Protein AF-A0A9E4KB55-F1 (afdb_monomer_lite)

pLDDT: mean 91.67, std 7.17, range [55.09, 98.12]

Sequence (230 aa):
MGRELKRVPMDFDWPMNTPWNGYLNPHYRECQDCDGTGSTLADHRLSDLISFIMLSGDDARKGTCHPYLQVAPLYHTQGKVCGIEMAELTVALAGREPSMLGHDAIDKWTAKRKILQAAGLPEDWGSCSTCGGEGIHPDAKEQYEAWERFEPPTGEGYQIWETVSEGSPISPVFATPEELATHMADTRWGADKGTDYETWLRFINGPGWAPSMVGDAKGLRSGVEAMSET

Foldseek 3Di:
DWKFKAAAALPPDDDFPDFDVLLDQPLFDFDPLPRLQQFAPVLVVLLVVLVVLQVLLVQQVVQAFDVCQCPPPDPPCNRGRDHNVSVVVLCVLQVHHADPVGDDPSSSLSNSQVVCVVVVHDPLVGGDPQVSSRRGGPVSVVSSVPRHGDDHDHHQWIFMWDPPSRIGTNDRTHNDQQVVLVVLCVDQDDQCGNPHSLLSSLCRVPDSIFHQWDADPVGIHGRSNVRSVD

Structure (mmCIF, N/CA/C/O backbone):
data_AF-A0A9E4KB55-F1
#
_entry.id   AF-A0A9E4KB55-F1
#
loop_
_atom_site.group_PDB
_atom_site.id
_atom_site.type_symbol
_atom_site.label_atom_id
_atom_site.label_alt_id
_atom_site.label_comp_id
_atom_site.label_asym_id
_atom_site.label_entity_id
_atom_site.label_seq_id
_atom_site.pdbx_PDB_ins_code
_atom_site.Cartn_x
_atom_site.Cartn_y
_atom_site.Cartn_z
_atom_site.occupancy
_atom_site.B_iso_or_equiv
_atom_site.auth_seq_id
_atom_site.auth_comp_id
_atom_site.auth_asym_id
_atom_site.auth_atom_id
_atom_site.pdbx_PDB_model_num
ATOM 1 N N . MET A 1 1 ? -5.224 4.682 6.600 1.00 73.81 1 MET A N 1
ATOM 2 C CA . MET A 1 1 ? -4.950 4.167 7.957 1.00 73.81 1 MET A CA 1
ATOM 3 C C . MET A 1 1 ? -5.284 5.262 8.956 1.00 73.81 1 MET A C 1
ATOM 5 O O . MET A 1 1 ? -4.964 6.419 8.687 1.00 73.81 1 MET A O 1
ATOM 9 N N . GLY A 1 2 ? -5.958 4.914 10.046 1.00 85.25 2 GLY A N 1
ATOM 10 C CA . GLY A 1 2 ? -6.522 5.857 11.009 1.00 85.25 2 GLY A CA 1
ATOM 11 C C . GLY A 1 2 ? -7.157 5.137 12.197 1.00 85.25 2 GLY A C 1
ATOM 12 O O . GLY A 1 2 ? -6.969 3.930 12.342 1.00 85.25 2 GLY A O 1
ATOM 13 N N . ARG A 1 3 ? -7.848 5.888 13.053 1.00 89.75 3 ARG A N 1
ATOM 14 C CA . ARG A 1 3 ? -8.552 5.425 14.249 1.00 89.75 3 ARG A CA 1
ATOM 15 C C . ARG A 1 3 ? -10.027 5.704 14.070 1.00 89.75 3 ARG A C 1
ATOM 17 O O . ARG A 1 3 ? -10.392 6.760 13.560 1.00 89.75 3 ARG A O 1
ATOM 24 N N . GLU A 1 4 ? -10.847 4.770 14.502 1.00 93.38 4 GLU A N 1
ATOM 25 C CA . GLU A 1 4 ? -12.296 4.882 14.483 1.00 93.38 4 GLU A CA 1
ATOM 26 C C . GLU A 1 4 ? -12.843 4.395 15.822 1.00 93.38 4 GLU A C 1
ATOM 28 O O . GLU A 1 4 ? -12.459 3.339 16.322 1.00 93.38 4 GLU A O 1
ATOM 33 N N . LEU A 1 5 ? -13.727 5.180 16.420 1.00 94.81 5 LEU A N 1
ATOM 34 C CA . LEU A 1 5 ? -14.521 4.785 17.563 1.00 94.81 5 LEU A CA 1
ATOM 35 C C . LEU A 1 5 ? -15.702 3.958 17.058 1.00 94.81 5 LEU A C 1
ATOM 37 O O . LEU A 1 5 ? -16.523 4.454 16.286 1.00 94.81 5 LEU A O 1
ATOM 41 N N . LYS A 1 6 ? -15.829 2.724 17.544 1.00 95.50 6 LYS A N 1
ATOM 42 C CA . LYS A 1 6 ? -17.018 1.897 17.320 1.00 95.50 6 LYS A CA 1
ATOM 43 C C . LYS A 1 6 ? -17.748 1.644 18.631 1.00 95.50 6 LYS A C 1
ATOM 45 O O . LYS A 1 6 ? -17.149 1.594 19.707 1.00 95.50 6 LYS A O 1
ATOM 50 N N . ARG A 1 7 ? -19.068 1.494 18.512 1.00 97.00 7 ARG A N 1
ATOM 51 C CA . ARG A 1 7 ? -19.967 1.155 19.614 1.00 97.00 7 ARG A CA 1
ATOM 52 C C . ARG A 1 7 ? -20.390 -0.307 19.487 1.00 97.00 7 ARG A C 1
ATOM 54 O O . ARG A 1 7 ? -21.075 -0.648 18.526 1.00 97.00 7 ARG A O 1
ATOM 61 N N . VAL A 1 8 ? -19.964 -1.160 20.416 1.00 97.00 8 VAL A N 1
ATOM 62 C CA . VAL A 1 8 ? -20.127 -2.631 20.360 1.00 97.00 8 VAL A CA 1
ATOM 63 C C . VAL A 1 8 ? -20.782 -3.167 21.642 1.00 97.00 8 VAL A C 1
ATOM 65 O O . VAL A 1 8 ? -20.814 -2.452 22.643 1.00 97.00 8 VAL A O 1
ATOM 68 N N . PRO A 1 9 ? -21.357 -4.385 21.664 1.00 97.94 9 PRO A N 1
ATOM 69 C CA . PRO A 1 9 ? -21.881 -4.985 22.891 1.00 97.94 9 PRO A CA 1
ATOM 70 C C . PRO A 1 9 ? -20.840 -5.021 24.017 1.00 97.94 9 PRO A C 1
ATOM 72 O O . PRO A 1 9 ? -19.654 -5.209 23.767 1.00 97.94 9 PRO A O 1
ATOM 75 N N . MET A 1 10 ? -21.276 -4.859 25.269 1.00 97.00 10 MET A N 1
ATOM 76 C CA . MET A 1 10 ? -20.372 -4.886 26.433 1.00 97.00 10 MET A CA 1
ATOM 77 C C . MET A 1 10 ? -19.666 -6.236 26.614 1.00 97.00 10 MET A C 1
ATOM 79 O O . MET A 1 10 ? -18.591 -6.298 27.199 1.00 97.00 10 MET A O 1
ATOM 83 N N . ASP A 1 11 ? -20.283 -7.307 26.122 1.00 95.50 11 ASP A N 1
ATOM 84 C CA . ASP A 1 11 ? -19.777 -8.676 26.099 1.00 95.50 11 ASP A CA 1
ATOM 85 C C . ASP A 1 11 ? -19.133 -9.050 24.752 1.00 95.50 11 ASP A C 1
ATOM 87 O O . ASP A 1 11 ? -18.897 -10.228 24.489 1.00 95.50 11 ASP A O 1
ATOM 91 N N . PHE A 1 12 ? -18.850 -8.067 23.887 1.00 95.94 12 PHE A N 1
ATOM 92 C CA . PHE A 1 12 ? -18.186 -8.301 22.610 1.00 95.94 12 PHE A CA 1
ATOM 93 C C . PHE A 1 12 ? -16.747 -8.787 22.829 1.00 95.94 12 PHE A C 1
ATOM 95 O O . PHE A 1 12 ? -15.835 -8.010 23.113 1.00 95.94 12 PHE A O 1
ATOM 102 N N . ASP A 1 13 ? -16.565 -10.096 22.680 1.00 93.56 13 ASP A N 1
ATOM 103 C CA . ASP A 1 13 ? -15.304 -10.801 22.891 1.00 93.56 13 ASP A CA 1
ATOM 104 C C . ASP A 1 13 ? -14.633 -11.118 21.546 1.00 93.56 13 ASP A C 1
ATOM 106 O O . ASP A 1 13 ? -14.721 -12.229 21.018 1.00 93.56 13 ASP A O 1
ATOM 110 N N . TRP A 1 14 ? -14.009 -10.100 20.943 1.00 94.50 14 TRP A N 1
ATOM 111 C CA . TRP A 1 14 ? -13.137 -10.269 19.778 1.00 94.50 14 TRP A CA 1
ATOM 112 C C . TRP A 1 14 ? -11.671 -10.057 20.168 1.00 94.50 14 TRP A C 1
ATOM 114 O O . TRP A 1 14 ? -11.368 -9.078 20.860 1.00 94.50 14 TRP A O 1
ATOM 124 N N . PRO A 1 15 ? -10.733 -10.909 19.710 1.00 93.81 15 PRO A N 1
ATOM 125 C CA . PRO A 1 15 ? -9.323 -10.745 20.037 1.00 93.81 15 PRO A CA 1
ATOM 126 C C . PRO A 1 15 ? -8.771 -9.385 19.582 1.00 93.81 15 PRO A C 1
ATOM 128 O O . PRO A 1 15 ? -8.934 -8.976 18.432 1.00 93.81 15 PRO A O 1
ATOM 131 N N . MET A 1 16 ? -8.066 -8.692 20.479 1.00 90.38 16 MET A N 1
ATOM 132 C CA . MET A 1 16 ? -7.396 -7.433 20.137 1.00 90.38 16 MET A CA 1
ATOM 133 C C . MET A 1 16 ? -6.333 -7.640 19.052 1.00 90.38 16 MET A C 1
ATOM 135 O O . MET A 1 16 ? -5.673 -8.681 19.007 1.00 90.38 16 MET A O 1
ATOM 139 N N . ASN A 1 17 ? -6.126 -6.619 18.217 1.00 89.31 17 ASN A N 1
ATOM 140 C CA . ASN A 1 17 ? -5.175 -6.615 17.097 1.00 89.31 17 ASN A CA 1
ATOM 141 C C . ASN A 1 17 ? -5.389 -7.766 16.101 1.00 89.31 17 ASN A C 1
ATOM 143 O O . ASN A 1 17 ? -4.460 -8.182 15.411 1.00 89.31 17 ASN A O 1
ATOM 147 N N . THR A 1 18 ? -6.603 -8.314 16.059 1.00 91.88 18 THR A N 1
ATOM 148 C CA . THR A 1 18 ? -6.997 -9.338 15.096 1.00 91.88 18 THR A CA 1
ATOM 149 C C . THR A 1 18 ? -8.035 -8.739 14.156 1.00 91.88 18 THR A C 1
ATOM 151 O O . THR A 1 18 ? -9.046 -8.226 14.646 1.00 91.88 18 THR A O 1
ATOM 154 N N . PRO A 1 19 ? -7.817 -8.786 12.830 1.00 93.12 19 PRO A N 1
ATOM 155 C CA . PRO A 1 19 ? -8.793 -8.342 11.843 1.00 93.12 19 PRO A CA 1
ATOM 156 C C . PRO A 1 19 ? -10.188 -8.889 12.103 1.00 93.12 19 PRO A C 1
ATOM 158 O O . PRO A 1 19 ? -10.333 -10.061 12.441 1.00 93.12 19 PRO A O 1
ATOM 161 N N . TRP A 1 20 ? -11.216 -8.069 11.930 1.00 93.56 20 TRP A N 1
ATOM 162 C CA . TRP A 1 20 ? -12.592 -8.539 12.031 1.00 93.56 20 TRP A CA 1
ATOM 163 C C . TRP A 1 20 ? -12.974 -9.370 10.807 1.00 93.56 20 TRP A C 1
ATOM 165 O O . TRP A 1 20 ? -12.816 -8.930 9.670 1.00 93.56 20 TRP A O 1
ATOM 175 N N . ASN A 1 21 ? -13.549 -10.556 11.028 1.00 92.31 21 ASN A N 1
ATOM 176 C CA . ASN A 1 21 ? -13.949 -11.450 9.934 1.00 92.31 21 ASN A CA 1
ATOM 177 C C . ASN A 1 21 ? -14.940 -10.805 8.957 1.00 92.31 21 ASN A C 1
ATOM 179 O O . ASN A 1 21 ? -14.947 -11.165 7.787 1.00 92.31 21 ASN A O 1
ATOM 183 N N . GLY A 1 22 ? -15.757 -9.847 9.402 1.00 92.25 22 GLY A N 1
ATOM 184 C CA . GLY A 1 22 ? -16.656 -9.126 8.502 1.00 92.25 22 GLY A CA 1
ATOM 185 C C . GLY A 1 22 ? -15.963 -8.154 7.551 1.00 92.25 22 GLY A C 1
ATOM 186 O O . GLY A 1 22 ? -16.607 -7.658 6.632 1.00 92.25 22 GLY A O 1
ATOM 187 N N . TYR A 1 23 ? -14.662 -7.912 7.721 1.00 92.00 23 TYR A N 1
ATOM 188 C CA . TYR A 1 23 ? -13.829 -7.173 6.770 1.00 92.00 23 TYR A CA 1
ATOM 189 C C . TYR A 1 23 ? -12.947 -8.085 5.910 1.00 92.00 23 TYR A C 1
ATOM 191 O O . TYR A 1 23 ? -12.398 -7.625 4.911 1.00 92.00 23 TYR A O 1
ATOM 199 N N . LEU A 1 24 ? -12.844 -9.373 6.250 1.00 91.69 24 LEU A N 1
ATOM 200 C CA . LEU A 1 24 ? -12.064 -10.349 5.499 1.00 91.69 24 LEU A CA 1
ATOM 201 C C . LEU A 1 24 ? -12.959 -11.140 4.549 1.00 91.69 24 LEU A C 1
ATOM 203 O O . LEU A 1 24 ? -13.852 -11.864 4.979 1.00 91.69 24 LEU A O 1
ATOM 207 N N . ASN A 1 25 ? -12.668 -11.059 3.253 1.00 93.19 25 ASN A N 1
ATOM 208 C CA . ASN A 1 25 ? -13.385 -11.835 2.252 1.00 93.19 25 ASN A CA 1
ATOM 209 C C . ASN A 1 25 ? -12.958 -13.318 2.308 1.00 93.19 25 ASN A C 1
ATOM 211 O O . ASN A 1 25 ? -11.832 -13.637 1.913 1.00 93.19 25 ASN A O 1
ATOM 215 N N . PRO A 1 26 ? -13.829 -14.248 2.746 1.00 94.75 26 PRO A N 1
ATOM 216 C CA . PRO A 1 26 ? -13.466 -15.654 2.918 1.00 94.75 26 PRO A CA 1
ATOM 217 C C . PRO A 1 26 ? -13.318 -16.396 1.585 1.00 94.75 26 PRO A C 1
ATOM 219 O O . PRO A 1 26 ? -12.820 -17.521 1.555 1.00 94.75 26 PRO A O 1
ATOM 222 N N . HIS A 1 27 ? -13.760 -15.788 0.482 1.00 95.44 27 HIS A N 1
ATOM 223 C CA . HIS A 1 27 ? -13.678 -16.368 -0.851 1.00 95.44 27 HIS A CA 1
ATOM 224 C C . HIS A 1 27 ? -12.376 -16.007 -1.563 1.00 95.44 27 HIS A C 1
ATOM 226 O O . HIS A 1 27 ? -12.155 -16.488 -2.671 1.00 95.44 27 HIS A O 1
ATOM 232 N N . TYR A 1 28 ? -11.496 -15.199 -0.957 1.00 93.88 28 TYR A N 1
ATOM 233 C CA . TYR A 1 28 ? -10.196 -14.910 -1.551 1.00 93.88 28 TYR A CA 1
ATOM 234 C C . TYR A 1 28 ? -9.415 -16.205 -1.796 1.00 93.88 28 TYR A C 1
ATOM 236 O O . TYR A 1 28 ? -9.117 -16.974 -0.879 1.00 93.88 28 TYR A O 1
ATOM 244 N N . ARG A 1 29 ? -9.063 -16.432 -3.061 1.00 96.19 29 ARG A N 1
ATOM 245 C CA . ARG A 1 29 ? -8.169 -17.507 -3.478 1.00 96.19 29 ARG A CA 1
ATOM 246 C C . ARG A 1 29 ? -7.124 -16.922 -4.402 1.00 96.19 29 ARG A C 1
ATOM 248 O O . ARG A 1 29 ? -7.440 -16.473 -5.499 1.00 96.19 29 ARG A O 1
ATOM 255 N N . GLU A 1 30 ? -5.883 -16.967 -3.957 1.00 96.75 30 GLU A N 1
ATOM 256 C CA . GLU A 1 30 ? -4.735 -16.509 -4.725 1.00 96.75 30 GLU A CA 1
ATOM 257 C C . GLU A 1 30 ? -4.575 -17.299 -6.036 1.00 96.75 30 GLU A C 1
ATOM 259 O O . GLU A 1 30 ? -4.660 -18.534 -6.054 1.00 96.75 30 GLU A O 1
ATOM 264 N N . CYS A 1 31 ? -4.308 -16.595 -7.138 1.00 97.19 31 CYS A N 1
ATOM 265 C CA . CYS A 1 31 ? -3.910 -17.215 -8.397 1.00 97.19 31 CYS A CA 1
ATOM 266 C C . CYS A 1 31 ? -2.473 -17.747 -8.300 1.00 97.19 31 CYS A C 1
ATOM 268 O O . CYS A 1 31 ? -1.519 -16.970 -8.294 1.00 97.19 31 CYS A O 1
ATOM 270 N N . GLN A 1 32 ? -2.329 -19.074 -8.287 1.00 96.62 32 GLN A N 1
ATOM 271 C CA . GLN A 1 32 ? -1.041 -19.762 -8.126 1.00 96.62 32 GLN A CA 1
ATOM 272 C C . GLN A 1 32 ? -0.092 -19.580 -9.321 1.00 96.62 32 GLN A C 1
ATOM 274 O O . GLN A 1 32 ? 1.118 -19.615 -9.155 1.00 96.62 32 GLN A O 1
ATOM 279 N N . ASP A 1 33 ? -0.613 -19.321 -10.523 1.00 95.69 33 ASP A N 1
ATOM 280 C CA . ASP A 1 33 ? 0.227 -19.144 -11.720 1.00 95.69 33 ASP A CA 1
ATOM 281 C C . ASP A 1 33 ? 0.992 -17.811 -11.741 1.00 95.69 33 ASP A C 1
ATOM 283 O O . ASP A 1 33 ? 1.876 -17.603 -12.573 1.00 95.69 33 ASP A O 1
ATOM 287 N N . CYS A 1 34 ? 0.635 -16.882 -10.854 1.00 96.06 34 CYS A N 1
ATOM 288 C CA . CYS A 1 34 ? 1.286 -15.582 -10.734 1.00 96.06 34 CYS A CA 1
ATOM 289 C C . CYS A 1 34 ? 1.532 -15.167 -9.281 1.00 96.06 34 CYS A C 1
ATOM 291 O O . CYS A 1 34 ? 1.750 -13.978 -9.050 1.00 96.06 34 CYS A O 1
ATOM 293 N N . ASP A 1 35 ? 1.419 -16.090 -8.321 1.00 95.50 35 ASP A N 1
ATOM 294 C CA . ASP A 1 35 ? 1.559 -15.826 -6.881 1.00 95.50 35 ASP A CA 1
ATOM 295 C C . ASP A 1 35 ? 0.753 -14.594 -6.426 1.00 95.50 35 ASP A C 1
ATOM 297 O O . ASP A 1 35 ? 1.276 -13.654 -5.828 1.00 95.50 35 ASP A O 1
ATOM 301 N N . GLY A 1 36 ? -0.505 -14.510 -6.869 1.00 95.50 36 GLY A N 1
ATOM 302 C CA . GLY A 1 36 ? -1.393 -13.397 -6.518 1.00 95.50 36 GLY A CA 1
ATOM 303 C C . GLY A 1 36 ? -1.082 -12.051 -7.179 1.00 95.50 36 GLY A C 1
ATOM 304 O O . GLY A 1 36 ? -1.835 -11.098 -7.007 1.00 95.50 36 GLY A O 1
ATOM 305 N N . THR A 1 37 ? -0.008 -11.944 -7.965 1.00 95.75 37 THR A N 1
ATOM 306 C CA . THR A 1 37 ? 0.441 -10.648 -8.506 1.00 95.75 37 THR A CA 1
ATOM 307 C C . THR A 1 37 ? -0.345 -10.162 -9.720 1.00 95.75 37 THR A C 1
ATOM 309 O O . THR A 1 37 ? -0.235 -8.995 -10.083 1.00 95.75 37 THR A O 1
ATOM 312 N N . GLY A 1 38 ? -1.072 -11.053 -10.400 1.00 97.31 38 GLY A N 1
ATOM 313 C CA . GLY A 1 38 ? -1.739 -10.752 -11.669 1.00 97.31 38 GLY A CA 1
ATOM 314 C C . GLY A 1 38 ? -0.785 -10.588 -12.858 1.00 97.31 38 GLY A C 1
ATOM 315 O O . GLY A 1 38 ? -1.238 -10.426 -13.985 1.00 97.31 38 GLY A O 1
ATOM 316 N N . SER A 1 39 ? 0.526 -10.700 -12.654 1.00 97.31 39 SER A N 1
ATOM 317 C CA . SER A 1 39 ? 1.543 -10.344 -13.643 1.00 97.31 39 SER A CA 1
ATOM 318 C C . SER A 1 39 ? 2.533 -11.482 -13.885 1.00 97.31 39 SER A C 1
ATOM 320 O O . SER A 1 39 ? 2.793 -12.324 -13.029 1.00 97.31 39 SER A O 1
ATOM 322 N N . THR A 1 40 ? 3.123 -11.499 -15.073 1.00 97.69 40 THR A N 1
ATOM 323 C CA . THR A 1 40 ? 4.234 -12.386 -15.432 1.00 97.69 40 THR A CA 1
ATOM 324 C C . THR A 1 40 ? 5.556 -11.877 -14.855 1.00 97.69 40 THR A C 1
ATOM 326 O O . THR A 1 40 ? 5.725 -10.696 -14.558 1.00 97.69 40 THR A O 1
ATOM 329 N N . LEU A 1 41 ? 6.571 -12.741 -14.793 1.00 96.88 41 LEU A N 1
ATOM 330 C CA . LEU A 1 41 ? 7.918 -12.328 -14.385 1.00 96.88 41 LEU A CA 1
ATOM 331 C C . LEU A 1 41 ? 8.538 -11.263 -15.314 1.00 96.88 41 LEU A C 1
ATOM 333 O O . LEU A 1 41 ? 9.313 -10.419 -14.862 1.00 96.88 41 LEU A O 1
ATOM 337 N N . ALA A 1 42 ? 8.209 -11.289 -16.610 1.00 97.06 42 ALA A N 1
ATOM 338 C CA . ALA A 1 42 ? 8.677 -10.284 -17.566 1.00 97.06 42 ALA A CA 1
ATOM 339 C C . ALA A 1 42 ? 8.111 -8.893 -17.243 1.00 97.06 42 ALA A C 1
ATOM 341 O O . ALA A 1 42 ? 8.825 -7.893 -17.341 1.00 97.06 42 ALA A O 1
ATOM 342 N N . ASP A 1 43 ? 6.857 -8.850 -16.798 1.00 97.31 43 ASP A N 1
ATOM 343 C CA . ASP A 1 43 ? 6.186 -7.638 -16.351 1.00 97.31 43 ASP A CA 1
ATOM 344 C C . ASP A 1 43 ? 6.866 -7.011 -15.130 1.00 97.31 43 ASP A C 1
ATOM 346 O O . ASP A 1 43 ? 7.220 -5.827 -15.131 1.00 97.31 43 ASP A O 1
ATOM 350 N N . HIS A 1 44 ? 7.140 -7.846 -14.123 1.00 96.62 44 HIS A N 1
ATOM 351 C CA . HIS A 1 44 ? 7.869 -7.455 -12.915 1.00 96.62 44 HIS A CA 1
ATOM 352 C C . HIS A 1 44 ? 9.260 -6.922 -13.256 1.00 96.62 44 HIS A C 1
ATOM 354 O O . HIS A 1 44 ? 9.648 -5.845 -12.801 1.00 96.62 44 HIS A O 1
ATOM 360 N N . ARG A 1 45 ? 9.980 -7.605 -14.155 1.00 97.81 45 ARG A N 1
ATOM 361 C CA . ARG A 1 45 ? 11.298 -7.152 -14.613 1.00 97.81 45 ARG A CA 1
ATOM 362 C C . ARG A 1 45 ? 11.234 -5.787 -15.297 1.00 97.81 45 ARG A C 1
ATOM 364 O O . ARG A 1 45 ? 12.120 -4.964 -15.072 1.00 97.81 45 ARG A O 1
ATOM 371 N N . LEU A 1 46 ? 10.220 -5.528 -16.121 1.00 97.69 46 LEU A N 1
ATOM 372 C CA . LEU A 1 46 ? 10.040 -4.215 -16.742 1.00 97.69 46 LEU A CA 1
ATOM 373 C C . LEU A 1 46 ? 9.768 -3.134 -15.682 1.00 97.69 46 LEU A C 1
ATOM 375 O O . LEU A 1 46 ? 10.358 -2.056 -15.749 1.00 97.69 46 LEU A O 1
ATOM 379 N N . SER A 1 47 ? 8.939 -3.426 -14.677 1.00 96.38 47 SER A N 1
ATOM 380 C CA . SER A 1 47 ? 8.664 -2.517 -13.552 1.00 96.38 47 SER A CA 1
ATOM 381 C C . SER A 1 47 ? 9.927 -2.164 -12.751 1.00 96.38 47 SER A C 1
ATOM 383 O O . SER A 1 47 ? 10.127 -0.997 -12.388 1.00 96.38 47 SER A O 1
ATOM 385 N N . ASP A 1 48 ? 10.817 -3.133 -12.521 1.00 96.38 48 ASP A N 1
ATOM 386 C CA . ASP A 1 48 ? 12.119 -2.902 -11.879 1.00 96.38 48 ASP A CA 1
ATOM 387 C C . ASP A 1 48 ? 12.996 -1.969 -12.720 1.00 96.38 48 ASP A C 1
ATOM 389 O O . ASP A 1 48 ? 13.537 -0.987 -12.211 1.00 96.38 48 ASP A O 1
ATOM 393 N N . LEU A 1 49 ? 13.103 -2.231 -14.026 1.00 96.69 49 LEU A N 1
ATOM 394 C CA . LEU A 1 49 ? 13.896 -1.408 -14.945 1.00 96.69 49 LEU A CA 1
ATOM 395 C C . LEU A 1 49 ? 13.374 0.030 -15.018 1.00 96.69 49 LEU A C 1
ATOM 397 O O . LEU A 1 49 ? 14.160 0.976 -15.001 1.00 96.69 49 LEU A O 1
ATOM 401 N N . ILE A 1 50 ? 12.054 0.211 -15.027 1.00 97.81 50 ILE A N 1
ATOM 402 C CA . ILE A 1 50 ? 11.435 1.538 -14.954 1.00 97.81 50 ILE A CA 1
ATOM 403 C C . ILE A 1 50 ? 11.790 2.226 -13.637 1.00 97.81 50 ILE A C 1
ATOM 405 O O . ILE A 1 50 ? 12.087 3.415 -13.642 1.00 97.81 50 ILE A O 1
ATOM 409 N N . SER A 1 51 ? 11.831 1.494 -12.523 1.00 95.44 51 SER A N 1
ATOM 410 C CA . SER A 1 51 ? 12.238 2.063 -11.230 1.00 95.44 51 SER A CA 1
ATOM 411 C C . SER A 1 51 ? 13.679 2.582 -11.276 1.00 95.44 51 SER A C 1
ATOM 413 O O . SER A 1 51 ? 13.953 3.661 -10.759 1.00 95.44 51 SER A O 1
ATOM 415 N N . PHE A 1 52 ? 14.584 1.878 -11.963 1.00 93.75 52 PHE A N 1
ATOM 416 C CA . PHE A 1 52 ? 15.956 2.349 -12.192 1.00 93.75 52 PHE A CA 1
ATOM 417 C C . PHE A 1 52 ? 16.033 3.586 -13.098 1.00 93.75 52 PHE A C 1
ATOM 419 O O . PHE A 1 52 ? 16.840 4.485 -12.844 1.00 93.75 52 PHE A O 1
ATOM 426 N N . ILE A 1 53 ? 15.189 3.661 -14.132 1.00 95.19 53 ILE A N 1
ATOM 427 C CA . ILE A 1 53 ? 15.072 4.852 -14.986 1.00 95.19 53 ILE A CA 1
ATOM 428 C C . ILE A 1 53 ? 14.614 6.052 -14.145 1.00 95.19 53 ILE A C 1
ATOM 430 O O . ILE A 1 53 ? 15.262 7.096 -14.175 1.00 95.19 53 ILE A O 1
ATOM 434 N N . MET A 1 54 ? 13.558 5.884 -13.343 1.00 95.56 54 MET A N 1
ATOM 435 C CA . MET A 1 54 ? 13.020 6.934 -12.469 1.00 95.56 54 MET A CA 1
ATOM 436 C C . MET A 1 54 ? 14.031 7.385 -11.410 1.00 95.56 54 MET A C 1
ATOM 438 O O . MET A 1 54 ? 14.229 8.585 -11.226 1.00 95.56 54 MET A O 1
ATOM 442 N N . LEU A 1 55 ? 14.741 6.438 -10.787 1.00 93.06 55 LEU A N 1
ATOM 443 C CA . LEU A 1 55 ? 15.830 6.721 -9.848 1.00 93.06 55 LEU A CA 1
ATOM 444 C C . LEU A 1 55 ? 16.902 7.620 -10.475 1.00 93.06 55 LEU A C 1
ATOM 446 O O . LEU A 1 55 ? 17.378 8.546 -9.828 1.00 93.06 55 LEU A O 1
ATOM 450 N N . SER A 1 56 ? 17.253 7.378 -11.740 1.00 93.06 56 SER A N 1
ATOM 451 C CA . SER A 1 56 ? 18.265 8.176 -12.442 1.00 93.06 56 SER A CA 1
ATOM 452 C C . SER A 1 56 ? 17.805 9.623 -12.682 1.00 93.06 56 SER A C 1
ATOM 454 O O . SER A 1 56 ? 18.625 10.541 -12.646 1.00 93.06 56 SER A O 1
ATOM 456 N N . GLY A 1 57 ? 16.503 9.849 -12.896 1.00 94.19 57 GLY A N 1
ATOM 457 C CA . GLY A 1 57 ? 15.931 11.198 -12.975 1.00 94.19 57 GLY A CA 1
ATOM 458 C C . GLY A 1 57 ? 15.913 11.910 -11.621 1.00 94.19 57 GLY A C 1
ATOM 459 O O . GLY A 1 57 ? 16.286 13.081 -11.535 1.00 94.19 57 GLY A O 1
ATOM 460 N N . ASP A 1 58 ? 15.566 11.200 -10.546 1.00 92.88 58 ASP A N 1
ATOM 461 C CA . ASP A 1 58 ? 15.629 11.738 -9.180 1.00 92.88 58 ASP A CA 1
ATOM 462 C C . ASP A 1 58 ? 17.062 12.112 -8.775 1.00 92.88 58 ASP A C 1
ATOM 464 O O . ASP A 1 58 ? 17.285 13.165 -8.174 1.00 92.88 58 ASP A O 1
ATOM 468 N N . ASP A 1 59 ? 18.036 11.275 -9.130 1.00 93.31 59 ASP A N 1
ATOM 469 C CA . ASP A 1 59 ? 19.465 11.525 -8.936 1.00 93.31 59 ASP A CA 1
ATOM 470 C C . ASP A 1 59 ? 19.926 12.800 -9.650 1.00 93.31 59 ASP A C 1
ATOM 472 O O . ASP A 1 59 ? 20.559 13.664 -9.034 1.00 93.31 59 ASP A O 1
ATOM 476 N N . ALA A 1 60 ? 19.543 12.965 -10.920 1.00 93.94 60 ALA A N 1
ATOM 477 C CA . ALA A 1 60 ? 19.845 14.167 -11.692 1.00 93.94 60 ALA A CA 1
ATOM 478 C C . ALA A 1 60 ? 19.289 15.436 -11.024 1.00 93.94 60 ALA A C 1
ATOM 480 O O . ALA A 1 60 ? 19.999 16.435 -10.907 1.00 93.94 60 ALA A O 1
ATOM 481 N N . ARG A 1 61 ? 18.051 15.391 -10.511 1.00 91.81 61 ARG A N 1
ATOM 482 C CA . ARG A 1 61 ? 17.437 16.521 -9.782 1.00 91.81 61 ARG A CA 1
ATOM 483 C C . ARG A 1 61 ? 18.162 16.839 -8.479 1.00 91.81 61 ARG A C 1
ATOM 485 O O . ARG A 1 61 ? 18.305 18.006 -8.123 1.00 91.81 61 ARG A O 1
ATOM 492 N N . LYS A 1 62 ? 18.582 15.806 -7.746 1.00 92.25 62 LYS A N 1
ATOM 493 C CA . LYS A 1 62 ? 19.249 15.937 -6.441 1.00 92.25 62 LYS A CA 1
ATOM 494 C C . LYS A 1 62 ? 20.728 16.296 -6.567 1.00 92.25 62 LYS A C 1
ATOM 496 O O . LYS A 1 62 ? 21.349 16.646 -5.566 1.00 92.25 62 LYS A O 1
ATOM 501 N N . GLY A 1 63 ? 21.299 16.208 -7.768 1.00 93.69 63 GLY A N 1
ATOM 502 C CA . GLY A 1 63 ? 22.736 16.353 -7.967 1.00 93.69 63 GLY A CA 1
ATOM 503 C C . GLY A 1 63 ? 23.525 15.198 -7.341 1.00 93.69 63 GLY A C 1
ATOM 504 O O . GLY A 1 63 ? 24.678 15.382 -6.949 1.00 93.69 63 GLY A O 1
ATOM 505 N N . THR A 1 64 ? 22.903 14.025 -7.203 1.00 93.31 64 THR A N 1
ATOM 506 C CA . THR A 1 64 ? 23.491 12.823 -6.599 1.00 93.31 64 THR A CA 1
ATOM 507 C C . THR A 1 64 ? 23.573 11.691 -7.612 1.00 93.31 64 THR A C 1
ATOM 509 O O . THR A 1 64 ? 22.952 11.732 -8.665 1.00 93.31 64 THR A O 1
ATOM 512 N N . CYS A 1 65 ? 24.377 10.673 -7.319 1.00 91.94 65 CYS A N 1
ATOM 513 C CA . CYS A 1 65 ? 24.382 9.430 -8.080 1.00 91.94 65 CYS A CA 1
ATOM 514 C C . CYS A 1 65 ? 24.224 8.280 -7.097 1.00 91.94 65 CYS A C 1
ATOM 516 O O . CYS A 1 65 ? 25.014 8.156 -6.157 1.00 91.94 65 CYS A O 1
ATOM 518 N N . HIS A 1 66 ? 23.207 7.454 -7.293 1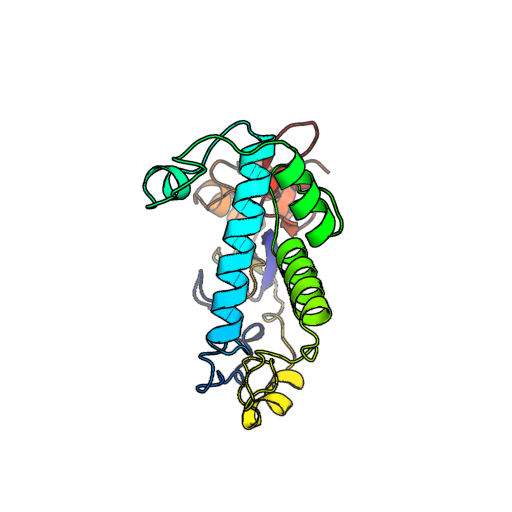.00 91.50 66 HIS A N 1
ATOM 519 C CA . HIS A 1 66 ? 22.896 6.354 -6.407 1.00 91.50 66 HIS A CA 1
ATOM 520 C C . HIS A 1 66 ? 24.052 5.338 -6.383 1.00 91.50 66 HIS A C 1
ATOM 522 O O . HIS A 1 66 ? 24.592 5.006 -7.442 1.00 91.50 66 HIS A O 1
ATOM 528 N N . PRO A 1 67 ? 24.417 4.770 -5.214 1.00 91.12 67 PRO A N 1
ATOM 529 C CA . PRO A 1 67 ? 25.553 3.851 -5.089 1.00 91.12 67 PRO A CA 1
ATOM 530 C C . PRO A 1 67 ? 25.537 2.676 -6.072 1.00 91.12 67 PRO A C 1
ATOM 532 O O . PRO A 1 67 ? 26.587 2.265 -6.555 1.00 91.12 67 PRO A O 1
ATOM 535 N N . TYR A 1 68 ? 24.350 2.176 -6.430 1.00 86.88 68 TYR A N 1
ATOM 536 C CA . TYR A 1 68 ? 24.196 1.124 -7.443 1.00 86.88 68 TYR A CA 1
ATOM 537 C C . TYR A 1 68 ? 24.862 1.488 -8.782 1.00 86.88 68 TYR A C 1
ATOM 539 O O . TYR A 1 68 ? 25.533 0.654 -9.381 1.00 86.88 68 TYR A O 1
ATOM 547 N N . LEU A 1 69 ? 24.741 2.745 -9.218 1.00 87.62 69 LEU A N 1
ATOM 548 C CA . LEU A 1 69 ? 25.341 3.247 -10.457 1.00 87.62 69 LEU A CA 1
ATOM 549 C C . LEU A 1 69 ? 26.816 3.652 -10.291 1.00 87.62 69 LEU A C 1
ATOM 551 O O . LEU A 1 69 ? 27.498 3.910 -11.280 1.00 87.62 69 LEU A O 1
ATOM 555 N N . GLN A 1 70 ? 27.332 3.685 -9.061 1.00 86.00 70 GLN A N 1
ATOM 556 C CA . GLN A 1 70 ? 28.752 3.921 -8.789 1.00 86.00 70 GLN A CA 1
ATOM 557 C C . GLN A 1 70 ? 29.571 2.631 -8.847 1.00 86.00 70 GLN A C 1
ATOM 559 O O . GLN A 1 70 ? 30.719 2.650 -9.284 1.00 86.00 70 GLN A O 1
ATOM 564 N N . VAL A 1 71 ? 28.984 1.516 -8.401 1.00 83.88 71 VAL A N 1
ATOM 565 C CA . VAL A 1 71 ? 29.669 0.215 -8.313 1.00 83.88 71 VAL A CA 1
ATOM 566 C C . VAL A 1 71 ? 29.348 -0.720 -9.477 1.00 83.88 71 VAL A C 1
ATOM 568 O O . VAL A 1 71 ? 30.053 -1.708 -9.681 1.00 83.88 71 VAL A O 1
ATOM 571 N N . ALA A 1 72 ? 28.293 -0.434 -10.244 1.00 79.50 72 ALA A N 1
ATOM 572 C CA . ALA A 1 72 ? 27.989 -1.179 -11.456 1.00 79.50 72 ALA A CA 1
ATOM 573 C C . ALA A 1 72 ? 29.113 -1.006 -12.501 1.00 79.50 72 ALA A C 1
ATOM 575 O O . ALA A 1 72 ? 29.724 0.064 -12.576 1.00 79.50 72 ALA A O 1
ATOM 576 N N . PRO A 1 73 ? 29.382 -2.022 -13.345 1.00 78.75 73 PRO A N 1
ATOM 577 C CA . PRO A 1 73 ? 30.383 -1.946 -14.409 1.00 78.75 73 PRO A CA 1
ATOM 578 C C . PRO A 1 73 ? 29.888 -1.053 -15.562 1.00 78.75 73 PRO A C 1
ATOM 580 O O . PRO A 1 73 ? 29.564 -1.523 -16.652 1.00 78.75 73 PRO A O 1
ATOM 583 N N . LEU A 1 74 ? 29.786 0.252 -15.308 1.00 83.75 74 LEU A N 1
ATOM 584 C CA . LEU A 1 74 ? 29.292 1.241 -16.260 1.00 83.75 74 LEU A CA 1
ATOM 585 C C . LEU A 1 74 ? 30.455 1.832 -17.054 1.00 83.75 74 LEU A C 1
ATOM 587 O O . LEU A 1 74 ? 31.309 2.529 -16.511 1.00 83.75 74 LEU A O 1
ATOM 591 N N . TYR A 1 75 ? 30.456 1.596 -18.364 1.00 81.19 75 TYR A N 1
ATOM 592 C CA . TYR A 1 75 ? 31.545 2.026 -19.242 1.00 81.19 75 TYR A CA 1
ATOM 593 C C . TYR A 1 75 ? 31.673 3.552 -19.364 1.00 81.19 75 TYR A C 1
ATOM 595 O O . TYR A 1 75 ? 32.790 4.068 -19.387 1.00 81.19 75 TYR A O 1
ATOM 603 N N . HIS A 1 76 ? 30.550 4.275 -19.429 1.00 85.69 76 HIS A N 1
ATOM 604 C CA . HIS A 1 76 ? 30.547 5.709 -19.745 1.00 85.69 76 HIS A CA 1
ATOM 605 C C . HIS A 1 76 ? 30.303 6.616 -18.539 1.00 85.69 76 HIS A C 1
ATOM 607 O O . HIS A 1 76 ? 30.991 7.623 -18.385 1.00 85.69 76 HIS A O 1
ATOM 613 N N . THR A 1 77 ? 29.330 6.285 -17.690 1.00 87.56 77 THR A N 1
ATOM 614 C CA . THR A 1 77 ? 28.935 7.162 -16.579 1.00 87.56 77 THR A CA 1
ATOM 615 C C . THR A 1 77 ? 29.889 7.054 -15.395 1.00 87.56 77 THR A C 1
ATOM 617 O O . THR A 1 77 ? 30.181 8.076 -14.784 1.00 87.56 77 THR A O 1
ATOM 620 N N . GLN A 1 78 ? 30.413 5.857 -15.095 1.00 86.19 78 GLN A N 1
ATOM 621 C CA . GLN A 1 78 ? 31.388 5.612 -14.017 1.00 86.19 78 GLN A CA 1
ATOM 622 C C . GLN A 1 78 ? 30.990 6.270 -12.676 1.00 86.19 78 GLN A C 1
ATOM 624 O O . GLN A 1 78 ? 31.813 6.904 -12.020 1.00 86.19 78 GLN A O 1
ATOM 629 N N . GLY A 1 79 ? 29.708 6.194 -12.299 1.00 85.94 79 GLY A N 1
ATOM 630 C CA . GLY A 1 79 ? 29.200 6.790 -11.057 1.00 85.94 79 GLY A CA 1
ATOM 631 C C . GLY A 1 79 ? 29.071 8.316 -11.044 1.00 85.94 79 GLY A C 1
ATOM 632 O O . GLY A 1 79 ? 28.862 8.897 -9.979 1.00 85.94 79 GLY A O 1
ATOM 633 N N . LYS A 1 80 ? 29.204 8.991 -12.191 1.00 90.12 80 LYS A N 1
ATOM 634 C CA . LYS A 1 80 ? 28.936 10.431 -12.296 1.00 90.12 80 LYS A CA 1
ATOM 635 C C . LYS A 1 80 ? 27.437 10.714 -12.234 1.00 90.12 80 LYS A C 1
ATOM 637 O O . LYS A 1 80 ? 26.623 9.963 -12.766 1.00 90.12 80 LYS A O 1
ATOM 642 N N . VAL A 1 81 ? 27.108 11.850 -11.624 1.00 89.62 81 VAL A N 1
ATOM 643 C CA . VAL A 1 81 ? 25.756 12.419 -11.598 1.00 89.62 81 VAL A CA 1
ATOM 644 C C . VAL A 1 81 ? 25.286 12.677 -13.030 1.00 89.62 81 VAL A C 1
ATOM 646 O O . VAL A 1 81 ? 26.036 13.229 -13.839 1.00 89.62 81 VAL A O 1
ATOM 649 N N . CYS A 1 82 ? 24.060 12.259 -13.345 1.00 89.25 82 CYS A N 1
ATOM 650 C CA . CYS A 1 82 ? 23.451 12.520 -14.647 1.00 89.25 82 CYS A CA 1
ATOM 651 C C . CYS A 1 82 ? 23.045 13.993 -14.783 1.00 89.25 82 CYS A C 1
ATOM 653 O O . CYS A 1 82 ? 22.734 14.656 -13.796 1.00 89.25 82 CYS A O 1
ATOM 655 N N . GLY A 1 83 ? 23.039 14.496 -16.018 1.00 92.31 83 GLY A N 1
ATOM 656 C CA . GLY A 1 83 ? 22.507 15.823 -16.323 1.00 92.31 83 GLY A CA 1
ATOM 657 C C . GLY A 1 83 ? 20.986 15.895 -16.150 1.00 92.31 83 GLY A C 1
ATOM 658 O O . GLY A 1 83 ? 20.307 14.864 -16.069 1.00 92.31 83 GLY A O 1
ATOM 659 N N . ILE A 1 84 ? 20.452 17.119 -16.091 1.00 94.75 84 ILE A N 1
ATOM 660 C CA . ILE A 1 84 ? 19.022 17.383 -15.863 1.00 94.75 84 ILE A CA 1
ATOM 661 C C . ILE A 1 84 ? 18.123 16.776 -16.951 1.00 94.75 84 ILE A C 1
ATOM 663 O O . ILE A 1 84 ? 16.964 16.470 -16.690 1.00 94.75 84 ILE A O 1
ATOM 667 N N . GLU A 1 85 ? 18.673 16.496 -18.131 1.00 96.38 85 GLU A N 1
ATOM 668 C CA . GLU A 1 85 ? 18.007 15.829 -19.251 1.00 96.38 85 GLU A CA 1
ATOM 669 C C . GLU A 1 85 ? 17.456 14.447 -18.854 1.00 96.38 85 GLU A C 1
ATOM 671 O O . GLU A 1 85 ? 16.433 13.998 -19.372 1.00 96.38 85 GLU A O 1
ATOM 676 N N . MET A 1 86 ? 18.090 13.768 -17.888 1.00 95.88 86 MET A N 1
ATOM 677 C CA . MET A 1 86 ? 17.559 12.511 -17.354 1.00 95.88 86 MET A CA 1
ATOM 678 C C . MET A 1 86 ? 16.261 12.734 -16.563 1.00 95.88 86 MET A C 1
ATOM 680 O O . MET A 1 86 ? 15.353 11.908 -16.636 1.00 95.88 86 MET A O 1
ATOM 684 N N . ALA A 1 87 ? 16.145 13.854 -15.845 1.00 95.75 87 ALA A N 1
ATOM 685 C CA . ALA A 1 87 ? 14.914 14.229 -15.155 1.00 95.75 87 ALA A CA 1
ATOM 686 C C . ALA A 1 87 ? 13.810 14.625 -16.147 1.00 95.75 87 ALA A C 1
ATOM 688 O O . ALA A 1 87 ? 12.651 14.271 -15.952 1.00 95.75 87 ALA A O 1
ATOM 689 N N . GLU A 1 88 ? 14.163 15.303 -17.243 1.00 97.50 88 GLU A N 1
ATOM 690 C CA . GLU A 1 88 ? 13.215 15.617 -18.321 1.00 97.50 88 GLU A CA 1
ATOM 691 C C . GLU A 1 88 ? 12.613 14.338 -18.920 1.00 97.50 88 GLU A C 1
ATOM 693 O O . GLU A 1 88 ? 11.398 14.254 -19.119 1.00 97.50 88 GLU A O 1
ATOM 698 N N . LEU A 1 89 ? 13.438 13.306 -19.140 1.00 97.56 89 LEU A N 1
ATOM 699 C CA . LEU A 1 89 ? 12.976 12.001 -19.611 1.00 97.56 89 LEU A CA 1
ATOM 700 C C . LEU A 1 89 ? 12.003 11.344 -18.622 1.00 97.56 89 LEU A C 1
ATOM 702 O O . LEU A 1 89 ? 10.955 10.845 -19.040 1.00 97.56 89 LEU A O 1
ATOM 706 N N . THR A 1 90 ? 12.319 11.323 -17.325 1.00 97.38 90 THR A N 1
ATOM 707 C CA . THR A 1 90 ? 11.455 10.662 -16.333 1.00 97.38 90 THR A CA 1
ATOM 708 C C . THR A 1 90 ? 10.141 11.408 -16.130 1.00 97.38 90 THR A C 1
ATOM 710 O O . THR A 1 90 ? 9.095 10.762 -16.060 1.00 97.38 90 THR A O 1
ATOM 713 N N . VAL A 1 91 ? 10.150 12.744 -16.161 1.00 97.75 91 VAL A N 1
ATOM 714 C CA . VAL A 1 91 ? 8.932 13.575 -16.175 1.00 97.75 91 VAL A CA 1
ATOM 715 C C . VAL A 1 91 ? 8.100 13.299 -17.426 1.00 97.75 91 VAL A C 1
ATOM 717 O O . VAL A 1 91 ? 6.889 13.084 -17.332 1.00 97.75 91 VAL A O 1
ATOM 720 N N . ALA A 1 92 ? 8.727 13.231 -18.602 1.00 97.81 92 ALA A N 1
ATOM 721 C CA . ALA A 1 92 ? 8.029 12.931 -19.849 1.00 97.81 92 ALA A CA 1
ATOM 722 C C . ALA A 1 92 ? 7.408 11.527 -19.838 1.00 97.81 92 ALA A C 1
ATOM 724 O O . ALA A 1 92 ? 6.287 11.352 -20.321 1.00 97.81 92 ALA A O 1
ATOM 725 N N . LEU A 1 93 ? 8.082 10.530 -19.259 1.00 98.00 93 LEU A N 1
ATOM 726 C CA . LEU A 1 93 ? 7.552 9.176 -19.087 1.00 98.00 93 LEU A CA 1
ATOM 727 C C . LEU A 1 93 ? 6.401 9.143 -18.071 1.00 98.00 93 LEU A C 1
ATOM 729 O O . LEU A 1 93 ? 5.322 8.647 -18.401 1.00 98.00 93 LEU A O 1
ATOM 733 N N . ALA A 1 94 ? 6.573 9.753 -16.899 1.00 97.31 94 ALA A N 1
ATOM 734 C CA . ALA A 1 94 ? 5.548 9.847 -15.858 1.00 97.31 94 ALA A CA 1
ATOM 735 C C . ALA A 1 94 ? 4.321 10.666 -16.299 1.00 97.31 94 ALA A C 1
ATOM 737 O O . ALA A 1 94 ? 3.203 10.399 -15.872 1.00 97.31 94 ALA A O 1
ATOM 738 N N . GLY A 1 95 ? 4.507 11.641 -17.193 1.00 97.31 95 GLY A N 1
ATOM 739 C CA . GLY A 1 95 ? 3.464 12.584 -17.607 1.00 97.31 95 GLY A CA 1
ATOM 740 C C . GLY A 1 95 ? 3.175 13.686 -16.584 1.00 97.31 95 GLY A C 1
ATOM 741 O O . GLY A 1 95 ? 2.210 14.425 -16.762 1.00 97.31 95 GLY A O 1
ATOM 742 N N . ARG A 1 96 ? 3.986 13.793 -15.527 1.00 95.50 96 ARG A N 1
ATOM 743 C CA . ARG A 1 96 ? 3.912 14.829 -14.492 1.00 95.50 96 ARG A CA 1
ATOM 744 C C . ARG A 1 96 ? 5.239 14.942 -13.745 1.00 95.50 96 ARG A C 1
ATOM 746 O O . ARG A 1 96 ? 6.086 14.055 -13.828 1.00 95.50 96 ARG A O 1
ATOM 753 N N . GLU A 1 97 ? 5.381 16.027 -12.996 1.00 94.44 97 GLU A N 1
ATOM 754 C CA . GLU A 1 97 ? 6.491 16.217 -12.063 1.00 94.44 97 GLU A CA 1
ATOM 755 C C . GLU A 1 97 ? 6.388 15.251 -10.868 1.00 94.44 97 GLU A C 1
ATOM 757 O O . GLU A 1 97 ? 5.282 15.063 -10.344 1.00 94.44 97 GLU A O 1
ATOM 762 N N . PRO A 1 98 ? 7.509 14.665 -10.402 1.00 91.62 98 PRO A N 1
ATOM 763 C CA . PRO A 1 98 ? 7.530 13.865 -9.187 1.00 91.62 98 PRO A CA 1
ATOM 764 C C . PRO A 1 98 ? 7.228 14.719 -7.953 1.00 91.62 98 PRO A C 1
ATOM 766 O O . PRO A 1 98 ? 7.496 15.924 -7.900 1.00 91.62 98 PRO A O 1
ATOM 769 N N . SER A 1 99 ? 6.698 14.061 -6.927 1.00 88.75 99 SER A N 1
ATOM 770 C CA . SER A 1 99 ? 6.433 14.688 -5.634 1.00 88.75 99 SER A CA 1
ATOM 771 C C . SER A 1 99 ? 7.731 14.964 -4.861 1.00 88.75 99 SER A C 1
ATOM 773 O O . SER A 1 99 ? 8.823 14.557 -5.258 1.00 88.75 99 SER A O 1
ATOM 775 N N . MET A 1 100 ? 7.616 15.581 -3.681 1.00 84.12 100 MET A N 1
ATOM 776 C CA . MET A 1 100 ? 8.743 15.702 -2.743 1.00 84.12 100 MET A CA 1
ATOM 777 C C . MET A 1 100 ? 9.328 14.344 -2.316 1.00 84.12 100 MET A C 1
ATOM 779 O O . MET A 1 100 ? 10.480 14.283 -1.894 1.00 84.12 100 MET A O 1
ATOM 783 N N . LEU A 1 101 ? 8.553 13.261 -2.430 1.00 84.50 101 LEU A N 1
ATOM 784 C CA . LEU A 1 101 ? 8.989 11.894 -2.141 1.00 84.50 101 LEU A CA 1
ATOM 785 C C . LEU A 1 101 ? 9.537 11.166 -3.381 1.00 84.50 101 LEU A C 1
ATOM 787 O O . LEU A 1 101 ? 9.881 9.992 -3.286 1.00 84.50 101 LEU A O 1
ATOM 791 N N . GLY A 1 102 ? 9.657 11.860 -4.517 1.00 88.31 102 GLY A N 1
ATOM 792 C CA . GLY A 1 102 ? 10.075 11.288 -5.794 1.00 88.31 102 GLY A CA 1
ATOM 793 C C . GLY A 1 102 ? 8.906 10.727 -6.601 1.00 88.31 102 GLY A C 1
ATOM 794 O O . GLY A 1 102 ? 7.740 11.091 -6.382 1.00 88.31 102 GLY A O 1
ATOM 795 N N . HIS A 1 103 ? 9.255 9.868 -7.558 1.00 93.12 103 HIS A N 1
ATOM 796 C CA . HIS A 1 103 ? 8.305 9.157 -8.407 1.00 93.12 103 HIS A CA 1
ATOM 797 C C . HIS A 1 103 ? 7.546 8.064 -7.644 1.00 93.12 103 HIS A C 1
ATOM 799 O O . HIS A 1 103 ? 8.121 7.347 -6.824 1.00 93.12 103 HIS A O 1
ATOM 805 N N . ASP A 1 104 ? 6.260 7.900 -7.950 1.00 93.31 104 ASP A N 1
ATOM 806 C CA . ASP A 1 104 ? 5.395 6.906 -7.306 1.00 93.31 104 ASP A CA 1
ATOM 807 C C . ASP A 1 104 ? 4.932 5.785 -8.263 1.00 93.31 104 ASP A C 1
ATOM 809 O O . ASP A 1 104 ? 5.380 5.654 -9.407 1.00 93.31 104 ASP A O 1
ATOM 813 N N . ALA A 1 105 ? 4.028 4.927 -7.783 1.00 93.88 105 ALA A N 1
ATOM 814 C CA . ALA A 1 105 ? 3.498 3.816 -8.569 1.00 93.88 105 ALA A CA 1
ATOM 815 C C . ALA A 1 105 ? 2.700 4.266 -9.809 1.00 93.88 105 ALA A C 1
ATOM 817 O O . ALA A 1 105 ? 2.711 3.561 -10.821 1.00 93.8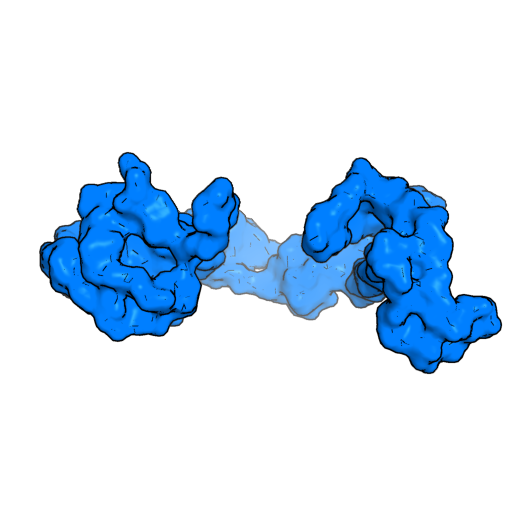8 105 ALA A O 1
ATOM 818 N N . ILE A 1 106 ? 2.047 5.432 -9.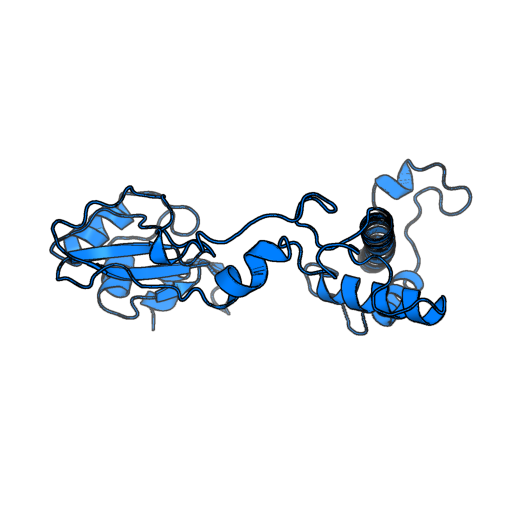769 1.00 95.25 106 ILE A N 1
ATOM 819 C CA . ILE A 1 106 ? 1.289 5.982 -10.904 1.00 95.25 106 ILE A CA 1
ATOM 820 C C . ILE A 1 106 ? 2.258 6.432 -12.000 1.00 95.25 106 ILE A C 1
ATOM 822 O O . ILE A 1 106 ? 2.013 6.193 -13.189 1.00 95.25 106 ILE A O 1
ATOM 826 N N . ASP A 1 107 ? 3.385 7.024 -11.610 1.00 97.06 107 ASP A N 1
ATOM 827 C CA . ASP A 1 107 ? 4.438 7.427 -12.546 1.00 97.06 107 ASP A CA 1
ATOM 828 C C . ASP A 1 107 ? 5.028 6.207 -13.252 1.00 97.06 107 ASP A C 1
ATOM 830 O O . ASP A 1 107 ? 5.143 6.182 -14.482 1.00 97.06 107 ASP A O 1
ATOM 834 N N . LYS A 1 108 ? 5.325 5.153 -12.481 1.00 96.12 108 LYS A N 1
ATOM 835 C CA . LYS A 1 108 ? 5.795 3.870 -13.018 1.00 96.12 108 LYS A CA 1
ATOM 836 C C . LYS A 1 108 ? 4.785 3.248 -13.979 1.00 96.12 108 LYS A C 1
ATOM 838 O O . LYS A 1 108 ? 5.173 2.813 -15.062 1.00 96.12 108 LYS A O 1
ATOM 843 N N . TRP A 1 109 ? 3.506 3.214 -13.605 1.00 95.75 109 TRP A N 1
ATOM 844 C CA . TRP A 1 109 ? 2.439 2.668 -14.447 1.00 95.75 109 TRP A CA 1
ATOM 845 C C . TRP A 1 109 ? 2.322 3.434 -15.771 1.00 95.75 109 TRP A C 1
ATOM 847 O O . TRP A 1 109 ? 2.282 2.832 -16.847 1.00 95.75 109 TRP A O 1
ATOM 857 N N . THR A 1 110 ? 2.365 4.767 -15.715 1.00 97.81 110 THR A N 1
ATOM 858 C CA . THR A 1 110 ? 2.285 5.617 -16.910 1.00 97.81 110 THR A CA 1
ATOM 859 C C . THR A 1 110 ? 3.495 5.423 -17.823 1.00 97.81 110 THR A C 1
ATOM 861 O O . THR A 1 110 ? 3.335 5.289 -19.041 1.00 97.81 110 THR A O 1
ATOM 864 N N . ALA A 1 111 ? 4.696 5.353 -17.246 1.00 98.12 111 ALA A N 1
ATOM 865 C CA . ALA A 1 111 ? 5.929 5.091 -17.978 1.00 98.12 111 ALA A CA 1
ATOM 866 C C . ALA A 1 111 ? 5.915 3.715 -18.652 1.00 98.12 111 ALA A C 1
ATOM 868 O O . ALA A 1 111 ? 6.227 3.612 -19.839 1.00 98.12 111 ALA A O 1
ATOM 869 N N . LYS A 1 112 ? 5.482 2.677 -17.927 1.00 97.75 112 LYS A N 1
ATOM 870 C CA . LYS A 1 112 ? 5.319 1.317 -18.455 1.00 97.75 112 LYS A CA 1
ATOM 871 C C . LYS A 1 112 ? 4.408 1.316 -19.673 1.00 97.75 112 LYS A C 1
ATOM 873 O O . LYS A 1 112 ? 4.816 0.839 -20.727 1.00 97.75 112 LYS A O 1
ATOM 878 N N . ARG A 1 113 ? 3.224 1.925 -19.569 1.00 97.31 113 ARG A N 1
ATOM 879 C CA . ARG A 1 113 ? 2.266 2.005 -20.679 1.00 97.31 113 ARG A CA 1
ATOM 880 C C . ARG A 1 113 ? 2.865 2.689 -21.915 1.00 97.31 113 ARG A C 1
ATOM 882 O O . ARG A 1 113 ? 2.700 2.185 -23.020 1.00 97.31 113 ARG A O 1
ATOM 889 N N . LYS A 1 114 ? 3.603 3.793 -21.743 1.00 97.81 114 LYS A N 1
ATOM 890 C CA . LYS A 1 114 ? 4.285 4.481 -22.860 1.00 97.81 114 LYS A CA 1
ATOM 891 C C . LYS A 1 114 ? 5.381 3.628 -23.495 1.00 97.81 114 LYS A C 1
ATOM 893 O O . LYS A 1 114 ? 5.508 3.627 -24.715 1.00 97.81 114 LYS A O 1
ATOM 898 N N . ILE A 1 115 ? 6.155 2.898 -22.691 1.00 97.69 115 ILE A N 1
ATOM 899 C CA . ILE A 1 115 ? 7.198 1.990 -23.188 1.00 97.69 115 ILE A CA 1
ATOM 900 C C . ILE A 1 115 ? 6.573 0.841 -23.988 1.00 97.69 115 ILE A C 1
ATOM 902 O O . ILE A 1 115 ? 7.028 0.565 -25.095 1.00 97.69 115 ILE A O 1
ATOM 906 N N . LEU A 1 116 ? 5.509 0.214 -23.474 1.00 97.88 116 LEU A N 1
ATOM 907 C CA . LEU A 1 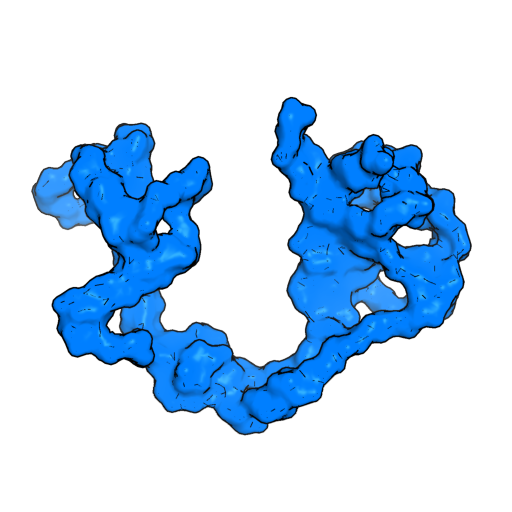116 ? 4.788 -0.852 -24.181 1.00 97.88 116 LEU A CA 1
ATOM 908 C C . LEU A 1 116 ? 4.200 -0.350 -25.503 1.00 97.88 116 LEU A C 1
ATOM 910 O O . LEU A 1 116 ? 4.400 -0.978 -26.542 1.00 97.88 116 LEU A O 1
ATOM 914 N N . GLN A 1 117 ? 3.566 0.825 -25.484 1.00 97.62 117 GLN A N 1
ATOM 915 C CA . GLN A 1 117 ? 3.033 1.465 -26.684 1.00 97.62 117 GLN A CA 1
ATOM 916 C C . GLN A 1 117 ? 4.131 1.745 -27.719 1.00 97.62 117 GLN A C 1
ATOM 918 O O . GLN A 1 117 ? 3.961 1.431 -28.896 1.00 97.62 117 GLN A O 1
ATOM 923 N N . ALA A 1 118 ? 5.269 2.305 -27.297 1.00 97.88 118 ALA A N 1
ATOM 924 C CA . ALA A 1 118 ? 6.399 2.581 -28.182 1.00 97.88 118 ALA A CA 1
ATOM 925 C C . ALA A 1 118 ? 7.019 1.300 -28.768 1.00 97.88 118 ALA A C 1
ATOM 927 O O . ALA A 1 118 ? 7.519 1.318 -29.891 1.00 97.88 118 ALA A O 1
ATOM 928 N N . ALA A 1 119 ? 6.960 0.189 -28.029 1.00 97.88 119 ALA A N 1
ATOM 929 C CA . ALA A 1 119 ? 7.408 -1.125 -28.480 1.00 97.88 119 ALA A CA 1
ATOM 930 C C . ALA A 1 119 ? 6.388 -1.854 -29.380 1.00 97.88 119 ALA A C 1
ATOM 932 O O . ALA A 1 119 ? 6.713 -2.910 -29.922 1.00 97.88 119 ALA A O 1
ATOM 933 N N . GLY A 1 120 ? 5.170 -1.323 -29.543 1.00 98.06 120 GLY A N 1
ATOM 934 C CA . GLY A 1 120 ? 4.095 -1.972 -30.301 1.00 98.06 120 GLY A CA 1
ATOM 935 C C . GLY A 1 120 ? 3.511 -3.210 -29.612 1.00 98.06 120 GLY A C 1
ATOM 936 O O . GLY A 1 120 ? 3.002 -4.101 -30.289 1.00 98.06 120 GLY A O 1
ATOM 937 N N . LEU A 1 121 ? 3.615 -3.288 -28.283 1.00 97.81 121 LEU A N 1
ATOM 938 C CA . LEU A 1 121 ? 3.066 -4.379 -27.476 1.00 97.81 121 LEU A CA 1
ATOM 939 C C . LEU A 1 121 ? 1.620 -4.072 -27.049 1.00 97.81 121 LEU A C 1
ATOM 941 O O . LEU A 1 121 ? 1.263 -2.898 -26.917 1.00 97.81 121 LEU A O 1
ATOM 945 N N . PRO A 1 122 ? 0.779 -5.103 -26.838 1.00 96.31 122 PRO A N 1
ATOM 946 C CA . PRO A 1 122 ? -0.597 -4.902 -26.396 1.00 96.31 122 PRO A CA 1
ATOM 947 C C . PRO A 1 122 ? -0.658 -4.399 -24.943 1.00 96.31 122 PRO A C 1
ATOM 949 O O . PRO A 1 122 ? 0.301 -4.535 -24.183 1.00 96.31 122 PRO A O 1
ATOM 952 N N . GLU A 1 123 ? -1.789 -3.805 -24.551 1.00 91.56 123 GLU A N 1
ATOM 953 C CA . GLU A 1 123 ? -1.963 -3.223 -23.208 1.00 91.56 123 GLU A CA 1
ATOM 954 C C . GLU A 1 123 ? -1.951 -4.270 -22.087 1.00 91.56 123 GLU A C 1
ATOM 956 O O . GLU A 1 123 ? -1.513 -3.971 -20.978 1.00 91.56 123 GLU A O 1
ATOM 961 N N . ASP A 1 124 ? -2.385 -5.494 -22.388 1.00 94.44 124 ASP A N 1
ATOM 962 C CA . ASP A 1 124 ? -2.367 -6.652 -21.490 1.00 94.44 124 ASP A CA 1
ATOM 963 C C . ASP A 1 124 ? -1.039 -7.426 -21.541 1.00 94.44 124 ASP A C 1
ATOM 965 O O . ASP A 1 124 ? -0.919 -8.509 -20.956 1.00 94.44 124 ASP A O 1
ATOM 969 N N . TRP A 1 125 ? -0.017 -6.888 -22.220 1.00 97.38 125 TRP A N 1
ATOM 970 C CA . TRP A 1 125 ? 1.308 -7.488 -22.203 1.00 97.38 125 TRP A CA 1
ATOM 971 C C . TRP A 1 125 ? 1.796 -7.622 -20.765 1.00 97.38 125 TRP A C 1
ATOM 973 O O . TRP A 1 125 ? 1.825 -6.660 -19.997 1.00 97.38 125 TRP A O 1
ATOM 983 N N . GLY A 1 126 ? 2.223 -8.834 -20.427 1.00 96.50 126 GLY A N 1
ATOM 984 C CA . GLY A 1 126 ? 2.739 -9.134 -19.107 1.00 96.50 126 GLY A CA 1
ATOM 985 C C . GLY A 1 126 ? 1.667 -9.461 -18.068 1.00 96.50 126 GLY A C 1
ATOM 986 O O . GLY A 1 126 ? 2.058 -9.817 -16.961 1.00 96.50 126 GLY A O 1
ATOM 987 N N . SER A 1 127 ? 0.371 -9.436 -18.395 1.00 97.44 127 SER A N 1
ATOM 988 C CA . SER A 1 127 ? -0.678 -9.954 -17.508 1.00 97.44 127 SER A CA 1
ATOM 989 C C . SER A 1 127 ? -0.637 -11.483 -17.418 1.00 97.44 127 SER A C 1
ATOM 991 O O . SER A 1 127 ? -0.282 -12.183 -18.369 1.00 97.44 127 SER A O 1
ATOM 993 N N . CYS A 1 128 ? -1.008 -12.023 -16.260 1.00 97.62 128 CYS A N 1
ATOM 994 C CA . CYS A 1 128 ? -1.158 -13.458 -16.052 1.00 97.62 128 CYS A CA 1
ATOM 995 C C . CYS A 1 128 ? -2.295 -13.998 -16.927 1.00 97.62 128 CYS A C 1
ATOM 997 O O . CYS A 1 128 ? -3.430 -13.536 -16.834 1.00 97.62 128 CYS A O 1
ATOM 999 N N . SER A 1 129 ? -2.011 -15.020 -17.735 1.00 96.19 129 SER A N 1
ATOM 1000 C CA . SER A 1 129 ? -2.995 -15.633 -18.635 1.00 96.19 129 SER A CA 1
ATOM 1001 C C . SER A 1 129 ? -4.139 -16.345 -17.911 1.00 96.19 129 SER A C 1
ATOM 1003 O O . SER A 1 129 ? -5.200 -16.531 -18.495 1.00 96.19 129 SER A O 1
ATOM 1005 N N . THR A 1 130 ? -3.925 -16.760 -16.661 1.00 96.56 130 THR A N 1
ATOM 1006 C CA . THR A 1 130 ? -4.890 -17.561 -15.898 1.00 96.56 130 THR A CA 1
ATOM 1007 C C . THR A 1 130 ? -5.926 -16.690 -15.212 1.00 96.56 130 THR A C 1
ATOM 1009 O O . THR A 1 130 ? -7.119 -16.910 -15.384 1.00 96.56 130 THR A O 1
ATOM 1012 N N . CYS A 1 131 ? -5.488 -15.675 -14.464 1.00 96.25 131 CYS A N 1
ATOM 1013 C CA . CYS A 1 131 ? -6.398 -14.741 -13.797 1.00 96.25 131 CYS A CA 1
ATOM 1014 C C . CYS A 1 131 ? -6.707 -13.484 -14.621 1.00 96.25 131 CYS A C 1
ATOM 1016 O O . CYS A 1 131 ? -7.506 -12.664 -14.184 1.00 96.25 131 CYS A O 1
ATOM 1018 N N . GLY A 1 132 ? -6.074 -13.297 -15.783 1.00 95.25 132 GLY A N 1
ATOM 1019 C CA . GLY A 1 132 ? -6.295 -12.132 -16.642 1.00 95.25 132 GLY A CA 1
ATOM 1020 C C . GLY A 1 132 ? -5.812 -10.808 -16.044 1.00 95.25 132 GLY A C 1
ATOM 1021 O O . GLY A 1 132 ? -6.330 -9.762 -16.418 1.00 95.25 132 GLY A O 1
ATOM 1022 N N . GLY A 1 133 ? -4.854 -10.832 -15.113 1.00 95.50 133 GLY A N 1
ATOM 1023 C CA . GLY A 1 133 ? -4.383 -9.621 -14.427 1.00 95.50 133 GLY A CA 1
ATOM 1024 C C . GLY A 1 133 ? -4.916 -9.419 -13.009 1.00 95.50 133 GLY A C 1
ATOM 1025 O O . GLY A 1 133 ? -4.427 -8.545 -12.306 1.00 95.50 133 GLY A O 1
ATOM 1026 N N . GLU A 1 134 ? -5.884 -10.223 -12.570 1.00 94.69 134 GLU A N 1
ATOM 1027 C CA . GLU A 1 134 ? -6.636 -9.959 -11.332 1.00 94.69 134 GLU A CA 1
ATOM 1028 C C . GLU A 1 134 ? -5.924 -10.430 -10.055 1.00 94.69 134 GLU A C 1
ATOM 1030 O O . GLU A 1 134 ? -6.297 -10.044 -8.952 1.00 94.69 134 GLU A O 1
ATOM 1035 N N . GLY A 1 135 ? -4.953 -11.342 -10.169 1.00 96.06 135 GLY A N 1
ATOM 1036 C CA . GLY A 1 135 ? -4.286 -11.966 -9.017 1.00 96.06 135 GLY A CA 1
ATOM 1037 C C . GLY A 1 135 ? -5.157 -12.958 -8.229 1.00 96.06 135 GLY A C 1
ATOM 1038 O O . GLY A 1 135 ? -4.640 -13.740 -7.434 1.00 96.06 135 GLY A O 1
ATOM 1039 N N . ILE A 1 136 ? -6.463 -13.011 -8.491 1.00 96.75 136 ILE A N 1
ATOM 1040 C CA . ILE A 1 136 ? -7.413 -13.943 -7.873 1.00 96.75 136 ILE A CA 1
ATOM 1041 C C . ILE A 1 136 ? -7.683 -15.109 -8.825 1.00 96.75 136 ILE A C 1
ATOM 1043 O O . ILE A 1 136 ? -7.822 -14.930 -10.036 1.00 96.75 136 ILE A O 1
ATOM 1047 N N . HIS A 1 137 ? -7.750 -16.327 -8.289 1.00 96.56 137 HIS A N 1
ATOM 1048 C CA . HIS A 1 137 ? -8.075 -17.513 -9.072 1.00 96.56 137 HIS A CA 1
ATOM 1049 C C . HIS A 1 137 ? -9.488 -17.384 -9.681 1.00 96.56 137 HIS A C 1
ATOM 1051 O O . HIS A 1 137 ? -10.430 -17.108 -8.934 1.00 96.56 137 HIS A O 1
ATOM 1057 N N . PRO A 1 138 ? -9.685 -17.652 -10.989 1.00 96.06 138 PRO A N 1
ATOM 1058 C CA . PRO A 1 138 ? -10.972 -17.457 -11.666 1.00 96.06 138 PRO A CA 1
ATOM 1059 C C . PRO A 1 138 ? -12.177 -18.098 -10.960 1.00 96.06 138 PRO A C 1
ATOM 1061 O O . PRO A 1 138 ? -13.188 -17.433 -10.764 1.00 96.06 138 PRO A O 1
ATOM 1064 N N . ASP A 1 139 ? -12.045 -19.342 -10.486 1.00 95.69 139 ASP A N 1
ATOM 1065 C CA . ASP A 1 139 ? -13.112 -20.062 -9.759 1.00 95.69 139 ASP A CA 1
ATOM 1066 C C . ASP A 1 139 ? -13.602 -19.376 -8.474 1.00 95.69 139 ASP A C 1
ATOM 1068 O O . ASP A 1 139 ? -14.669 -19.707 -7.961 1.00 95.69 139 ASP A O 1
ATOM 1072 N N . ALA A 1 140 ? -12.804 -18.473 -7.907 1.00 95.06 140 ALA A N 1
ATOM 1073 C CA . ALA A 1 140 ? -13.141 -17.743 -6.695 1.00 95.06 140 ALA A CA 1
ATOM 1074 C C . ALA A 1 140 ? -13.697 -16.341 -6.979 1.00 95.06 140 ALA A C 1
ATOM 1076 O O . ALA A 1 140 ? -14.282 -15.738 -6.083 1.00 95.06 140 ALA A O 1
ATOM 1077 N N . LYS A 1 141 ? -13.541 -15.831 -8.210 1.00 94.06 141 LYS A N 1
ATOM 1078 C CA . LYS A 1 141 ? -13.820 -14.434 -8.561 1.00 94.06 141 LYS A CA 1
ATOM 1079 C C . LYS A 1 141 ? -15.272 -14.041 -8.302 1.00 94.06 141 LYS A C 1
ATOM 1081 O O . LYS A 1 141 ? -15.512 -13.057 -7.621 1.00 94.06 141 LYS A O 1
ATOM 1086 N N . GLU A 1 142 ? -16.228 -14.840 -8.770 1.00 96.25 142 GLU A N 1
ATOM 1087 C CA . GLU A 1 142 ? -17.657 -14.532 -8.615 1.00 96.25 142 GLU A CA 1
ATOM 1088 C C . GLU A 1 142 ? -18.066 -14.429 -7.138 1.00 96.25 142 GLU A C 1
ATOM 1090 O O . GLU A 1 142 ? -18.722 -13.474 -6.735 1.00 96.25 142 GLU A O 1
ATOM 1095 N N . GLN A 1 143 ? -17.634 -15.380 -6.305 1.00 96.44 143 GLN A N 1
ATOM 1096 C CA . GLN A 1 143 ? -17.944 -15.362 -4.871 1.00 96.44 143 GLN A CA 1
ATOM 1097 C C . GLN A 1 143 ? -17.192 -14.247 -4.139 1.00 96.44 143 GLN A C 1
ATOM 1099 O O . GLN A 1 143 ? -17.732 -13.649 -3.213 1.00 96.44 143 GLN A O 1
ATOM 1104 N N . TYR A 1 144 ? -15.957 -13.962 -4.558 1.00 95.12 144 TYR A N 1
ATOM 1105 C CA . TYR A 1 144 ? -15.170 -12.857 -4.032 1.00 95.12 144 TYR A CA 1
ATOM 1106 C C . TYR A 1 144 ? -15.855 -11.513 -4.306 1.00 95.12 144 TYR A C 1
ATOM 1108 O O . TYR A 1 144 ? -16.027 -10.725 -3.382 1.00 95.12 144 TYR A O 1
ATOM 1116 N N . GLU A 1 145 ? -16.296 -11.267 -5.538 1.00 94.62 145 GLU A N 1
ATOM 1117 C CA . GLU A 1 145 ? -16.970 -10.023 -5.932 1.00 94.62 145 GLU A CA 1
ATOM 1118 C C . GLU A 1 145 ? -18.369 -9.882 -5.319 1.00 94.62 145 GLU A C 1
ATOM 1120 O O . GLU A 1 145 ? -18.797 -8.769 -5.025 1.00 94.62 145 GLU A O 1
ATOM 1125 N N . ALA A 1 146 ? -19.075 -10.996 -5.106 1.00 96.81 146 ALA A N 1
ATOM 1126 C CA . ALA A 1 146 ? -20.404 -11.003 -4.497 1.00 96.81 146 ALA A CA 1
ATOM 1127 C C . ALA A 1 146 ? -20.389 -10.837 -2.967 1.00 96.81 146 ALA A C 1
ATOM 1129 O O . ALA A 1 146 ? -21.442 -10.617 -2.367 1.00 96.81 146 ALA A O 1
ATOM 1130 N N . TRP A 1 147 ? -19.234 -10.989 -2.317 1.00 96.38 147 TRP A N 1
ATOM 1131 C CA . TRP A 1 147 ? -19.138 -10.885 -0.866 1.00 96.38 147 TRP A CA 1
ATOM 1132 C C . TRP A 1 147 ? -19.232 -9.428 -0.406 1.00 96.38 147 TRP A C 1
ATOM 1134 O O . TRP A 1 147 ? -18.470 -8.564 -0.840 1.00 96.38 147 TRP A O 1
ATOM 1144 N N . GLU A 1 148 ? -20.141 -9.171 0.531 1.00 94.69 148 GLU A N 1
ATOM 1145 C CA . GLU A 1 148 ? -20.305 -7.864 1.156 1.00 94.69 148 GLU A CA 1
ATOM 1146 C C . GLU A 1 148 ? -19.717 -7.860 2.565 1.00 94.69 148 GLU A C 1
ATOM 1148 O O . GLU A 1 148 ? -19.997 -8.732 3.394 1.00 94.69 148 GLU A O 1
ATOM 1153 N N . ARG A 1 149 ? -18.922 -6.825 2.844 1.00 92.69 149 ARG A N 1
ATOM 1154 C CA . ARG A 1 149 ? -18.403 -6.563 4.185 1.00 92.69 149 ARG A CA 1
ATOM 1155 C C . ARG A 1 149 ? -19.542 -6.296 5.168 1.00 92.69 149 ARG A C 1
ATOM 1157 O O . ARG A 1 149 ? -20.538 -5.662 4.815 1.00 92.69 149 ARG A O 1
ATOM 1164 N N . PHE A 1 150 ? -19.345 -6.675 6.424 1.00 92.88 150 PHE A N 1
ATOM 1165 C CA . PHE A 1 150 ? -20.277 -6.364 7.503 1.00 92.88 150 PHE A CA 1
ATOM 1166 C C . PHE A 1 150 ? -19.558 -5.857 8.751 1.00 92.88 150 PHE A C 1
ATOM 1168 O O . PHE A 1 150 ? -18.481 -6.320 9.127 1.00 92.88 150 PHE A O 1
ATOM 1175 N N . GLU A 1 151 ? -20.191 -4.890 9.401 1.00 93.75 151 GLU A N 1
ATOM 1176 C CA . GLU A 1 151 ? -19.684 -4.266 10.617 1.00 93.75 151 GLU A CA 1
ATOM 1177 C C . GLU A 1 151 ? -19.814 -5.208 11.828 1.00 93.75 151 GLU A C 1
ATOM 1179 O O . GLU A 1 151 ? -20.675 -6.099 11.833 1.00 93.75 151 GLU A O 1
ATOM 1184 N N . PRO A 1 152 ? -18.987 -5.029 12.875 1.00 94.56 152 PRO A N 1
ATOM 1185 C CA . PRO A 1 152 ? -19.246 -5.652 14.167 1.00 94.56 152 PRO A CA 1
ATOM 1186 C C . PRO A 1 152 ? -20.640 -5.253 14.688 1.00 94.56 152 PRO A C 1
ATOM 1188 O O . PRO A 1 152 ? -21.152 -4.182 14.341 1.00 94.56 152 PRO A O 1
ATOM 1191 N N . PRO A 1 153 ? -21.276 -6.094 15.524 1.00 95.38 153 PRO A N 1
ATOM 1192 C CA . PRO A 1 153 ? -22.584 -5.780 16.084 1.00 95.38 153 PRO A CA 1
ATOM 1193 C C . PRO A 1 153 ? -22.542 -4.452 16.845 1.00 95.38 153 PRO A C 1
ATOM 1195 O O . PRO A 1 153 ? -21.572 -4.150 17.536 1.00 95.38 153 PRO A O 1
ATOM 1198 N N . THR A 1 154 ? -23.612 -3.666 16.736 1.00 96.50 154 THR A N 1
ATOM 1199 C CA . THR A 1 154 ? -23.743 -2.410 17.478 1.00 96.50 154 THR A CA 1
ATOM 1200 C C . THR A 1 154 ? -24.185 -2.678 18.915 1.00 96.50 154 THR A C 1
ATOM 1202 O O . THR A 1 154 ? -25.071 -3.500 19.152 1.00 96.50 154 THR A O 1
ATOM 1205 N N . GLY A 1 155 ? -23.602 -1.965 19.877 1.00 96.44 155 GLY A N 1
ATOM 1206 C CA . GLY A 1 155 ? -24.005 -2.020 21.283 1.00 96.44 155 GLY A CA 1
ATOM 1207 C C . GLY A 1 155 ? -23.585 -0.777 22.060 1.00 96.44 155 GLY A C 1
ATOM 1208 O O . GLY A 1 155 ? -23.240 0.236 21.465 1.00 96.44 155 GLY A O 1
ATOM 1209 N N . GLU A 1 156 ? -23.635 -0.837 23.391 1.00 96.50 156 GLU A N 1
ATOM 1210 C CA . GLU A 1 156 ? -23.413 0.344 24.239 1.00 96.50 156 GLU A CA 1
ATOM 1211 C C . GLU A 1 156 ? -21.947 0.595 24.622 1.00 96.50 156 GLU A C 1
ATOM 1213 O O . GLU A 1 156 ? -21.607 1.699 25.045 1.00 96.50 156 GLU A O 1
ATOM 1218 N N . GLY A 1 157 ? -21.066 -0.385 24.465 1.00 96.94 157 GLY A N 1
ATOM 1219 C CA . GLY A 1 157 ? -19.661 -0.269 24.831 1.00 96.94 157 GLY A CA 1
ATOM 1220 C C . GLY A 1 157 ? -18.854 0.573 23.848 1.00 96.94 157 GLY A C 1
ATOM 1221 O O . GLY A 1 157 ? -19.193 0.668 22.671 1.00 96.94 157 GLY A O 1
ATOM 1222 N N . TYR A 1 158 ? -17.779 1.186 24.328 1.00 97.38 158 TYR A N 1
ATOM 1223 C CA . TYR A 1 158 ? -16.853 2.008 23.553 1.00 97.38 158 TYR A CA 1
ATOM 1224 C C . TYR A 1 158 ? -15.583 1.220 23.247 1.00 97.38 158 TYR A C 1
ATOM 1226 O O . TYR A 1 158 ? -14.983 0.635 24.151 1.00 97.38 158 TYR A O 1
ATOM 1234 N N . GLN A 1 159 ? -15.155 1.231 21.986 1.00 95.88 159 GLN A N 1
ATOM 1235 C CA . GLN A 1 159 ? -13.945 0.541 21.551 1.00 95.88 159 GLN A CA 1
ATOM 1236 C C . GLN A 1 159 ? -13.248 1.313 20.426 1.00 95.88 159 GLN A C 1
ATOM 1238 O O . GLN A 1 159 ? -13.908 1.792 19.501 1.00 95.88 159 GLN A O 1
ATOM 1243 N N . ILE A 1 160 ? -11.918 1.414 20.476 1.00 93.56 160 ILE A N 1
ATOM 1244 C CA . ILE A 1 160 ? -11.120 1.993 19.388 1.00 93.56 160 ILE A CA 1
ATOM 1245 C C . ILE A 1 160 ? -10.696 0.900 18.419 1.00 93.56 160 ILE A C 1
ATOM 1247 O O . ILE A 1 160 ? -10.221 -0.165 18.815 1.00 93.56 160 ILE A O 1
ATOM 1251 N N . TRP A 1 161 ? -10.845 1.210 17.139 1.00 93.38 161 TRP A N 1
ATOM 1252 C CA . TRP A 1 161 ? -10.492 0.373 16.011 1.00 93.38 161 TRP A CA 1
ATOM 1253 C C . TRP A 1 161 ? -9.473 1.080 15.126 1.00 93.38 161 TRP A C 1
ATOM 1255 O O . TRP A 1 161 ? -9.482 2.307 14.993 1.00 93.38 161 TRP A O 1
ATOM 1265 N N . GLU A 1 162 ? -8.606 0.309 14.484 1.00 89.19 162 GLU A N 1
ATOM 1266 C CA . GLU A 1 162 ? -7.806 0.809 13.371 1.00 89.19 162 GLU A CA 1
ATOM 1267 C C . GLU A 1 162 ? -8.553 0.661 12.040 1.00 89.19 162 GLU A C 1
ATOM 1269 O O . GLU A 1 162 ? -9.264 -0.311 11.809 1.00 89.19 162 GLU A O 1
ATOM 1274 N N . THR A 1 163 ? -8.360 1.617 11.130 1.00 80.81 163 THR A N 1
ATOM 1275 C CA . THR A 1 163 ? -8.977 1.623 9.787 1.00 80.81 163 THR A CA 1
ATOM 1276 C C . THR A 1 163 ? -8.003 1.188 8.687 1.00 80.81 163 THR A C 1
ATOM 1278 O O . THR A 1 163 ? -7.999 1.731 7.577 1.00 80.81 163 THR A O 1
ATOM 1281 N N . VAL A 1 164 ? -7.087 0.265 8.994 1.00 70.50 164 VAL A N 1
ATOM 1282 C CA . VAL A 1 164 ? -6.277 -0.407 7.959 1.00 70.50 164 VAL A CA 1
ATOM 1283 C C . VAL A 1 164 ? -7.157 -1.354 7.138 1.00 70.50 164 VAL A C 1
ATOM 1285 O O . VAL A 1 164 ? -8.301 -1.594 7.515 1.00 70.50 164 VAL A O 1
ATOM 1288 N N . SER A 1 165 ? -6.646 -1.874 6.015 1.00 55.09 165 SER A N 1
ATOM 1289 C CA . SER A 1 165 ? -7.409 -2.681 5.041 1.00 55.09 165 SER A CA 1
ATOM 1290 C C . SER A 1 165 ? -8.171 -3.867 5.640 1.00 55.09 165 SER A C 1
ATOM 1292 O O . SER A 1 165 ? -9.093 -4.364 5.008 1.00 55.09 165 SER A O 1
ATOM 1294 N N . GLU A 1 166 ? -7.815 -4.291 6.849 1.00 69.94 166 GLU A N 1
ATOM 1295 C CA . GLU A 1 166 ? -8.374 -5.469 7.507 1.00 69.94 166 GLU A CA 1
ATOM 1296 C C . GLU A 1 166 ? -9.111 -5.152 8.825 1.00 69.94 166 GLU A C 1
ATOM 1298 O O . GLU A 1 166 ? -9.803 -6.024 9.332 1.00 69.94 166 GLU A O 1
ATOM 1303 N N . GLY A 1 167 ? -9.010 -3.917 9.346 1.00 85.06 167 GLY A N 1
ATOM 1304 C CA . GLY A 1 167 ? -9.744 -3.365 10.500 1.00 85.06 167 GLY A CA 1
ATOM 1305 C C . GLY A 1 167 ? -9.799 -4.219 11.779 1.00 85.06 167 GLY A C 1
ATOM 1306 O O . GLY A 1 167 ? -10.552 -5.188 11.858 1.00 85.06 167 GLY A O 1
ATOM 1307 N N . SER A 1 168 ? -9.080 -3.822 12.833 1.00 91.50 168 SER A N 1
ATOM 1308 C CA . SER A 1 168 ? -9.037 -4.565 14.105 1.00 91.50 168 SER A CA 1
ATOM 1309 C C . SER A 1 168 ? -9.351 -3.688 15.328 1.00 91.50 168 SER A C 1
ATOM 1311 O O . SER A 1 168 ? -9.101 -2.477 15.293 1.00 91.50 168 SER A O 1
ATOM 1313 N N . PRO A 1 169 ? -9.897 -4.258 16.422 1.00 93.62 169 PRO A N 1
ATOM 1314 C CA . PRO A 1 169 ? -10.008 -3.549 17.689 1.00 93.62 169 PRO A CA 1
ATOM 1315 C C . PRO A 1 169 ? -8.635 -3.445 18.358 1.00 93.62 169 PRO A C 1
ATOM 1317 O O . PRO A 1 169 ? -7.942 -4.447 18.552 1.00 93.62 169 PRO A O 1
ATOM 1320 N N . ILE A 1 170 ? -8.264 -2.233 18.760 1.00 91.25 170 ILE A N 1
ATOM 1321 C CA . ILE A 1 170 ? -6.992 -1.938 19.440 1.00 91.25 170 ILE A CA 1
ATOM 1322 C C . ILE A 1 170 ? -7.177 -1.614 20.927 1.00 91.25 170 ILE A C 1
ATOM 1324 O O . ILE A 1 170 ? -6.205 -1.356 21.632 1.00 91.25 170 ILE A O 1
ATOM 1328 N N . SER A 1 171 ? -8.417 -1.643 21.417 1.00 92.94 171 SER A N 1
ATOM 1329 C CA . SER A 1 171 ? -8.742 -1.530 22.836 1.00 92.94 171 SER A CA 1
ATOM 1330 C C . SER A 1 171 ? -9.737 -2.615 23.264 1.00 92.94 171 SER A C 1
ATOM 1332 O O . SER A 1 171 ? -10.496 -3.128 22.433 1.00 92.94 171 SER A O 1
ATOM 1334 N N . PRO A 1 172 ? -9.815 -2.927 24.567 1.00 95.06 172 PRO A N 1
ATOM 1335 C CA . PRO A 1 172 ? -10.985 -3.574 25.149 1.00 95.06 172 PRO A CA 1
ATOM 1336 C C . PRO A 1 172 ? -12.255 -2.730 24.968 1.00 95.06 172 PRO A C 1
ATOM 1338 O O . PRO A 1 172 ? -12.195 -1.564 24.558 1.00 95.06 172 PRO A O 1
ATOM 1341 N N . VAL A 1 173 ? -13.397 -3.328 25.304 1.00 97.19 173 VAL A N 1
ATOM 1342 C CA . VAL A 1 173 ? -14.686 -2.636 25.373 1.00 97.19 173 VAL A CA 1
ATOM 1343 C C . VAL A 1 173 ? -14.837 -1.979 26.743 1.00 97.19 173 VAL A C 1
ATOM 1345 O O . VAL A 1 173 ? -14.669 -2.641 27.767 1.00 97.19 173 VAL A O 1
ATOM 1348 N N . PHE A 1 174 ? -15.176 -0.692 26.764 1.00 97.25 174 PHE A N 1
ATOM 1349 C CA . PHE A 1 174 ? -15.388 0.078 27.993 1.00 97.25 174 PHE A CA 1
ATOM 1350 C C . PHE A 1 174 ? -16.816 0.596 28.100 1.00 97.25 174 PHE A C 1
ATOM 1352 O O . PHE A 1 174 ? -17.475 0.837 27.088 1.00 97.25 174 PHE A O 1
ATOM 1359 N N . ALA A 1 175 ? -17.297 0.790 29.328 1.00 96.94 175 ALA A N 1
ATOM 1360 C CA . ALA A 1 175 ? -18.651 1.286 29.557 1.00 96.94 175 ALA A CA 1
ATOM 1361 C C . ALA A 1 175 ? -18.748 2.796 29.318 1.00 96.94 175 ALA A C 1
ATOM 1363 O O . ALA A 1 175 ? -19.807 3.289 28.923 1.00 96.94 175 ALA A O 1
ATOM 1364 N N . THR A 1 176 ? -17.653 3.529 29.549 1.00 97.25 176 THR A N 1
ATOM 1365 C CA . THR A 1 176 ? -17.636 4.988 29.437 1.00 97.25 176 THR A CA 1
ATOM 1366 C C . THR A 1 176 ? -16.497 5.509 28.554 1.00 97.25 176 THR A C 1
ATOM 1368 O O . THR A 1 176 ? -15.445 4.867 28.436 1.00 97.25 176 THR A O 1
ATOM 1371 N N . PRO A 1 177 ? -16.672 6.699 27.946 1.00 96.69 177 PRO A N 1
ATOM 1372 C CA . PRO A 1 177 ? -15.604 7.405 27.243 1.00 96.69 177 PRO A CA 1
ATOM 1373 C C . PRO A 1 177 ? -14.349 7.639 28.092 1.00 96.69 177 PRO A C 1
ATOM 1375 O O . PRO A 1 177 ? -13.239 7.548 27.577 1.00 96.69 177 PRO A O 1
ATOM 1378 N N . GLU A 1 178 ? -14.507 7.929 29.384 1.00 97.50 178 GLU A N 1
ATOM 1379 C CA . GLU A 1 178 ? -13.412 8.255 30.305 1.00 97.50 178 GLU A CA 1
ATOM 1380 C C . GLU A 1 178 ? -12.524 7.041 30.603 1.00 97.50 178 GLU A C 1
ATOM 1382 O O . GLU A 1 178 ? -11.295 7.156 30.641 1.00 97.50 178 GLU A O 1
ATOM 1387 N N . GLU A 1 179 ? -13.128 5.864 30.781 1.00 96.19 179 GLU A N 1
ATOM 1388 C CA . GLU A 1 179 ? -12.383 4.615 30.964 1.00 96.19 179 GLU A CA 1
ATOM 1389 C C . GLU A 1 179 ? -11.551 4.300 29.717 1.00 96.19 179 GLU A C 1
ATOM 1391 O O . GLU A 1 179 ? -10.356 4.003 29.816 1.00 96.19 179 GLU A O 1
ATOM 1396 N N . LEU A 1 180 ? -12.158 4.453 28.535 1.00 95.56 180 LEU A N 1
ATOM 1397 C CA . LEU A 1 180 ? -11.465 4.256 27.269 1.00 95.56 180 LEU A CA 1
ATOM 1398 C C . LEU A 1 180 ? -10.345 5.288 27.068 1.00 95.56 180 LEU A C 1
ATOM 1400 O O . LEU A 1 180 ? -9.233 4.915 26.701 1.00 95.56 180 LEU A O 1
ATOM 1404 N N . ALA A 1 181 ? -10.598 6.570 27.341 1.00 94.69 181 ALA A N 1
ATOM 1405 C CA . ALA A 1 181 ? -9.598 7.629 27.213 1.00 94.69 181 ALA A CA 1
ATOM 1406 C C . ALA A 1 181 ? -8.388 7.388 28.126 1.00 94.69 181 ALA A C 1
ATOM 1408 O O . ALA A 1 181 ? -7.247 7.564 27.700 1.00 94.69 181 ALA A O 1
ATOM 1409 N N . THR A 1 182 ? -8.629 6.932 29.360 1.00 95.00 182 THR A N 1
ATOM 1410 C CA . THR A 1 182 ? -7.566 6.560 30.307 1.00 95.00 182 THR A CA 1
ATOM 1411 C C . THR A 1 182 ? -6.728 5.418 29.745 1.00 95.00 182 THR A C 1
ATOM 1413 O O . THR A 1 182 ? -5.505 5.525 29.662 1.00 95.00 182 THR A O 1
ATOM 1416 N N . HIS A 1 183 ? -7.385 4.355 29.273 1.00 92.88 183 HIS A N 1
ATOM 1417 C CA . HIS A 1 183 ? -6.700 3.209 28.682 1.00 92.88 183 HIS A CA 1
ATOM 1418 C C . HIS A 1 183 ? -5.833 3.604 27.479 1.00 92.88 183 HIS A C 1
ATOM 1420 O O . HIS A 1 183 ? -4.693 3.148 27.354 1.00 92.88 183 HIS A O 1
ATOM 1426 N N . MET A 1 184 ? -6.354 4.464 26.603 1.00 91.44 184 MET A N 1
ATOM 1427 C CA . MET A 1 184 ? -5.637 4.904 25.407 1.00 91.44 184 MET A CA 1
ATOM 1428 C C . MET A 1 184 ? -4.473 5.852 25.720 1.00 91.44 184 MET A C 1
ATOM 1430 O O . MET A 1 184 ? -3.466 5.813 25.017 1.00 91.44 184 MET A O 1
ATOM 1434 N N . ALA A 1 185 ? -4.567 6.664 26.775 1.00 91.12 185 ALA A N 1
ATOM 1435 C CA . ALA A 1 185 ? -3.467 7.520 27.224 1.00 91.12 185 ALA A CA 1
ATOM 1436 C C . ALA A 1 185 ? -2.326 6.717 27.878 1.00 91.12 185 ALA A C 1
ATOM 1438 O O . ALA A 1 185 ? -1.147 7.028 27.681 1.00 91.12 185 ALA A O 1
ATOM 1439 N N . ASP A 1 186 ? -2.664 5.659 28.620 1.00 87.75 186 ASP A N 1
ATOM 1440 C CA . ASP A 1 186 ? -1.681 4.787 29.274 1.00 87.75 186 ASP A CA 1
ATOM 1441 C C . ASP A 1 186 ? -0.999 3.829 28.285 1.00 87.75 186 ASP A C 1
ATOM 1443 O O . ASP A 1 186 ? 0.173 3.461 28.450 1.00 87.75 186 ASP A O 1
ATOM 1447 N N . THR A 1 187 ? -1.708 3.440 27.223 1.00 77.44 187 THR A N 1
ATOM 1448 C CA . THR A 1 187 ? -1.215 2.469 26.245 1.00 77.44 187 THR A CA 1
ATOM 1449 C C . THR A 1 187 ? -0.530 3.168 25.071 1.00 77.44 187 THR A C 1
ATOM 1451 O O . THR A 1 187 ? -1.112 3.951 24.330 1.00 77.44 187 THR A O 1
ATOM 1454 N N . ARG A 1 188 ? 0.758 2.879 24.867 1.00 67.50 188 ARG A N 1
ATOM 1455 C CA . ARG A 1 188 ? 1.564 3.529 23.822 1.00 67.50 188 ARG A CA 1
ATOM 1456 C C . ARG A 1 188 ? 1.358 2.858 22.462 1.00 67.50 188 ARG A C 1
ATOM 1458 O O . ARG A 1 188 ? 2.021 1.865 22.170 1.00 67.50 188 ARG A O 1
ATOM 1465 N N . TRP A 1 189 ? 0.525 3.452 21.609 1.00 66.06 189 TRP A N 1
ATOM 1466 C CA . TRP A 1 189 ? 0.209 2.937 20.272 1.00 66.06 189 TRP A CA 1
ATOM 1467 C C . TRP A 1 189 ? 0.842 3.761 19.149 1.00 66.06 189 TRP A C 1
ATOM 1469 O O . TRP A 1 189 ? 0.453 4.900 18.921 1.00 66.06 189 TRP A O 1
ATOM 1479 N N . GLY A 1 190 ? 1.781 3.169 18.403 1.00 72.19 190 GLY A N 1
ATOM 1480 C CA . GLY A 1 190 ? 2.264 3.685 17.112 1.00 72.19 190 GLY A CA 1
ATOM 1481 C C . GLY A 1 190 ? 2.420 5.213 17.027 1.00 72.19 190 GLY A C 1
ATOM 1482 O O . GLY A 1 190 ? 3.192 5.807 17.779 1.00 72.19 190 GLY A O 1
ATOM 1483 N N . ALA A 1 191 ? 1.686 5.829 16.094 1.00 69.50 191 ALA A N 1
ATOM 1484 C CA . ALA A 1 191 ? 1.698 7.271 15.834 1.00 69.50 191 ALA A CA 1
ATOM 1485 C C . ALA A 1 191 ? 0.975 8.128 16.897 1.00 69.50 191 ALA A C 1
ATOM 1487 O O . ALA A 1 191 ? 1.184 9.336 16.918 1.00 69.50 191 ALA A O 1
ATOM 1488 N N . ASP A 1 192 ? 0.180 7.532 17.793 1.00 75.31 192 ASP A N 1
ATOM 1489 C CA . ASP A 1 192 ? -0.511 8.239 18.893 1.00 75.31 192 ASP A CA 1
ATOM 1490 C C . ASP A 1 192 ? 0.279 8.181 20.203 1.00 75.31 192 ASP A C 1
ATOM 1492 O O . ASP A 1 192 ? -0.205 8.536 21.280 1.00 75.31 192 ASP A O 1
ATOM 1496 N N . LYS A 1 193 ? 1.512 7.674 20.146 1.00 77.75 193 LYS A N 1
ATOM 1497 C CA . LYS A 1 193 ? 2.372 7.569 21.315 1.00 77.75 193 LYS A CA 1
ATOM 1498 C C . LYS A 1 193 ? 2.585 8.955 21.926 1.00 77.75 193 LYS A C 1
ATOM 1500 O O . LYS A 1 193 ? 3.296 9.783 21.365 1.00 77.75 193 LYS A O 1
ATOM 1505 N N . GLY A 1 194 ? 2.059 9.140 23.135 1.00 80.75 194 GLY A N 1
ATOM 1506 C CA . GLY A 1 194 ? 2.178 10.387 23.892 1.00 80.75 194 GLY A CA 1
ATOM 1507 C C . GLY A 1 194 ? 0.952 11.296 23.817 1.00 80.75 194 GLY A C 1
ATOM 1508 O O . GLY A 1 194 ? 0.992 12.361 24.423 1.00 80.75 194 GLY A O 1
ATOM 1509 N N . THR A 1 195 ? -0.121 10.893 23.128 1.00 86.75 195 THR A N 1
ATOM 1510 C CA . THR A 1 195 ? -1.415 11.584 23.194 1.00 86.75 195 THR A CA 1
ATOM 1511 C C . THR A 1 195 ? -2.018 11.441 24.594 1.00 86.75 195 THR A C 1
ATOM 1513 O O . THR A 1 195 ? -2.108 10.334 25.126 1.00 86.75 195 THR A O 1
ATOM 1516 N N . ASP A 1 196 ? -2.397 12.567 25.199 1.00 91.31 196 ASP A N 1
ATOM 1517 C CA . ASP A 1 196 ? -2.900 12.613 26.570 1.00 91.31 196 ASP A CA 1
ATOM 1518 C C . ASP A 1 196 ? -4.389 12.244 26.690 1.00 91.31 196 ASP A C 1
ATOM 1520 O O . ASP A 1 196 ? -5.127 12.145 25.706 1.00 91.31 196 ASP A O 1
ATOM 1524 N N . TYR A 1 197 ? -4.819 12.034 27.936 1.00 93.94 197 TYR A N 1
ATOM 1525 C CA . TYR A 1 197 ? -6.195 11.692 28.294 1.00 93.94 197 TYR A CA 1
ATOM 1526 C C . TYR A 1 197 ? -7.217 12.688 27.737 1.00 93.94 197 TYR A C 1
ATOM 1528 O O . TYR A 1 197 ? -8.207 12.280 27.137 1.00 93.94 197 TYR A O 1
ATOM 1536 N N . GLU A 1 198 ? -6.976 13.992 27.898 1.00 94.56 198 GLU A N 1
ATOM 1537 C CA . GLU A 1 198 ? -7.923 15.032 27.482 1.00 94.56 198 GLU A CA 1
ATOM 1538 C C . GLU A 1 198 ? -8.119 15.047 25.965 1.00 94.56 198 GLU A C 1
ATOM 1540 O O . GLU A 1 198 ? -9.223 15.270 25.467 1.00 94.56 198 GLU A O 1
ATOM 1545 N N . THR A 1 199 ? -7.052 14.790 25.211 1.00 91.44 199 THR A N 1
ATOM 1546 C CA . THR A 1 199 ? -7.113 14.681 23.754 1.00 91.44 199 THR A CA 1
ATOM 1547 C C . THR A 1 199 ? -7.878 13.431 23.334 1.00 91.44 199 THR A C 1
ATOM 1549 O O . THR A 1 199 ? -8.771 13.526 22.493 1.00 91.44 199 THR A O 1
ATOM 1552 N N . TRP A 1 200 ? -7.627 12.282 23.967 1.00 92.62 200 TRP A N 1
ATOM 1553 C CA . TRP A 1 200 ? -8.414 11.071 23.717 1.00 92.62 200 TRP A CA 1
ATOM 1554 C C . TRP A 1 200 ? -9.892 11.239 24.071 1.00 92.62 200 TRP A C 1
ATOM 1556 O O . TRP A 1 200 ? -10.755 10.829 23.298 1.00 92.62 200 TRP A O 1
ATOM 1566 N N . LEU A 1 201 ? -10.204 11.884 25.193 1.00 95.19 201 LEU A N 1
ATOM 1567 C CA . LEU A 1 201 ? -11.581 12.122 25.610 1.00 95.19 201 LEU A CA 1
ATOM 1568 C C . LEU A 1 201 ? -12.318 13.040 24.625 1.00 95.19 201 LEU A C 1
ATOM 1570 O O . LEU A 1 201 ? -13.462 12.756 24.268 1.00 95.19 201 LEU A O 1
ATOM 1574 N N . ARG A 1 202 ? -11.665 14.107 24.135 1.00 93.56 202 ARG A N 1
ATOM 1575 C CA . ARG A 1 202 ? -12.228 14.967 23.076 1.00 93.56 202 ARG A CA 1
ATOM 1576 C C . ARG A 1 202 ? -12.467 14.193 21.784 1.00 93.56 202 ARG A C 1
ATOM 1578 O O . ARG A 1 202 ? -13.526 14.347 21.186 1.00 93.56 202 ARG A O 1
ATOM 1585 N N . PHE A 1 203 ? -11.528 13.340 21.382 1.00 93.06 203 PHE A N 1
ATOM 1586 C CA . PHE A 1 203 ? -11.695 12.475 20.216 1.00 93.06 203 PHE A CA 1
ATOM 1587 C C . PHE A 1 203 ? -12.912 11.546 20.351 1.00 93.06 203 PHE A C 1
ATOM 1589 O O . PHE A 1 203 ? -13.737 11.481 19.437 1.00 93.06 203 PHE A O 1
ATOM 1596 N N . ILE A 1 204 ? -13.034 10.857 21.493 1.00 94.25 204 ILE A N 1
ATOM 1597 C CA . ILE A 1 204 ? -14.101 9.879 21.758 1.00 94.25 204 ILE A CA 1
ATOM 1598 C C . ILE A 1 204 ? -15.472 10.562 21.832 1.00 94.25 204 ILE A C 1
ATOM 1600 O O . ILE A 1 204 ? -16.445 10.043 21.292 1.00 94.25 204 ILE A O 1
ATOM 1604 N N . ASN A 1 205 ? -15.557 11.734 22.464 1.00 93.69 205 ASN A N 1
ATOM 1605 C CA . ASN A 1 205 ? -16.808 12.490 22.580 1.00 93.69 205 ASN A CA 1
ATOM 1606 C C . ASN A 1 205 ? -17.149 13.324 21.334 1.00 93.69 205 ASN A C 1
ATOM 1608 O O . ASN A 1 205 ? -18.254 13.860 21.247 1.00 93.69 205 ASN A O 1
ATOM 1612 N N . GLY A 1 206 ? -16.203 13.483 20.410 1.00 91.38 206 GLY A N 1
ATOM 1613 C CA . GLY A 1 206 ? -16.331 14.345 19.243 1.00 91.38 206 GLY A CA 1
ATOM 1614 C C . GLY A 1 206 ? -16.349 13.552 17.935 1.00 91.38 206 GLY A C 1
ATOM 1615 O O . GLY A 1 206 ? -17.334 12.876 17.644 1.00 91.38 206 GLY A O 1
ATOM 1616 N N . PRO A 1 207 ? -15.300 13.667 17.100 1.00 86.25 207 PRO A N 1
ATOM 1617 C CA . PRO A 1 207 ? -15.323 13.192 15.719 1.00 86.25 207 PRO A CA 1
ATOM 1618 C C . PRO A 1 207 ? -15.405 11.670 15.592 1.00 86.25 207 PRO A C 1
ATOM 1620 O O . PRO A 1 207 ? -15.879 11.187 14.566 1.00 86.25 207 PRO A O 1
ATOM 1623 N N . GLY A 1 208 ? -14.899 10.908 16.571 1.00 87.44 208 GLY A N 1
ATOM 1624 C CA . GLY A 1 208 ? -14.899 9.443 16.534 1.00 87.44 208 GLY A CA 1
ATOM 1625 C C . GLY A 1 208 ? -14.126 8.827 15.360 1.00 87.44 208 GLY A C 1
ATOM 1626 O O . GLY A 1 208 ? -14.086 7.612 15.230 1.00 87.44 208 GLY A O 1
ATOM 1627 N N . TRP A 1 209 ? -13.487 9.626 14.506 1.00 91.56 209 TRP A N 1
ATOM 1628 C CA . TRP A 1 209 ? -12.643 9.167 13.412 1.00 91.56 209 TRP A CA 1
ATOM 1629 C C . TRP A 1 209 ? -11.476 10.125 13.195 1.00 91.56 209 TRP A C 1
ATOM 1631 O O . TRP A 1 209 ? -11.639 11.346 13.224 1.00 91.56 209 TRP A O 1
ATOM 1641 N N . ALA A 1 210 ? -10.286 9.567 12.989 1.00 88.12 210 ALA A N 1
ATOM 1642 C CA . ALA A 1 210 ? -9.070 10.322 12.739 1.00 88.12 210 ALA A CA 1
ATOM 1643 C C . ALA A 1 210 ? -8.129 9.580 11.781 1.00 88.12 210 ALA A C 1
ATOM 1645 O O . ALA A 1 210 ? -7.977 8.365 11.896 1.00 88.12 210 ALA A O 1
ATOM 1646 N N . PRO A 1 211 ? -7.426 10.271 10.866 1.00 86.75 211 PRO A N 1
ATOM 1647 C CA . PRO A 1 211 ? -6.335 9.654 10.112 1.00 86.75 211 PRO A CA 1
ATOM 1648 C C . PRO A 1 211 ? -5.160 9.292 11.044 1.00 86.75 211 PRO A C 1
ATOM 1650 O O . PRO A 1 211 ? -5.101 9.726 12.188 1.00 86.75 211 PRO A O 1
ATOM 1653 N N . SER A 1 212 ? -4.185 8.505 10.583 1.00 83.12 212 SER A N 1
ATOM 1654 C CA . SER A 1 212 ? -3.006 8.196 11.417 1.00 83.12 212 SER A CA 1
ATOM 1655 C C . SER A 1 212 ? -2.132 9.426 11.689 1.00 83.12 212 SER A C 1
ATOM 1657 O O . SER A 1 212 ? -1.461 9.494 12.714 1.00 83.12 212 SER A O 1
ATOM 1659 N N . MET A 1 213 ? -2.096 10.379 10.757 1.00 86.12 213 MET A N 1
ATOM 1660 C CA . MET A 1 213 ? -1.192 11.525 10.801 1.00 86.12 213 MET A CA 1
ATOM 1661 C C . MET A 1 213 ? -1.745 12.667 9.951 1.00 86.12 213 MET A C 1
ATOM 1663 O O . MET A 1 213 ? -2.312 12.422 8.884 1.00 86.12 213 MET A O 1
ATOM 1667 N N . VAL A 1 214 ? -1.541 13.900 10.405 1.00 87.56 214 VAL A N 1
ATOM 1668 C CA . VAL A 1 214 ? -1.874 15.125 9.671 1.00 87.56 214 VAL A CA 1
ATOM 1669 C C . VAL A 1 214 ? -0.627 15.998 9.601 1.00 87.56 214 VAL A C 1
ATOM 1671 O O . VAL A 1 214 ? 0.021 16.252 10.615 1.00 87.56 214 VAL A O 1
ATOM 1674 N N . GLY A 1 215 ? -0.282 16.430 8.388 1.00 86.19 215 GLY A N 1
ATOM 1675 C CA . GLY A 1 215 ? 0.696 17.485 8.148 1.00 86.19 215 GLY A CA 1
ATOM 1676 C C . GLY A 1 215 ? -0.035 18.747 7.710 1.00 86.19 215 GLY A C 1
ATOM 1677 O O . GLY A 1 215 ? -0.617 18.764 6.627 1.00 86.19 215 GLY A O 1
ATOM 1678 N N . ASP A 1 216 ? -0.022 19.781 8.546 1.00 84.44 216 ASP A N 1
ATOM 1679 C CA . ASP A 1 216 ? -0.641 21.078 8.262 1.00 84.44 216 ASP A CA 1
ATOM 1680 C C . ASP A 1 216 ? 0.311 22.238 8.630 1.00 84.44 216 ASP A C 1
ATOM 1682 O O . ASP A 1 216 ? 1.500 22.034 8.885 1.00 84.44 216 ASP A O 1
ATOM 1686 N N . ALA A 1 217 ? -0.183 23.482 8.632 1.00 84.69 217 ALA A N 1
ATOM 1687 C CA . ALA A 1 217 ? 0.624 24.660 8.967 1.00 84.69 217 ALA A CA 1
ATOM 1688 C C . ALA A 1 217 ? 1.203 24.641 10.401 1.00 84.69 217 ALA A C 1
ATOM 1690 O O . ALA A 1 217 ? 2.141 25.388 10.682 1.00 84.69 217 ALA A O 1
ATOM 1691 N N . LYS A 1 218 ? 0.667 23.806 11.302 1.00 81.81 218 LYS A N 1
ATOM 1692 C CA . LYS A 1 218 ? 1.157 23.598 12.674 1.00 81.81 218 LYS A CA 1
ATOM 1693 C C . LYS A 1 218 ? 2.214 22.488 12.764 1.00 81.81 218 LYS A C 1
ATOM 1695 O O . LYS A 1 218 ? 2.752 22.255 13.843 1.00 81.81 218 LYS A O 1
ATOM 1700 N N . GLY A 1 219 ? 2.544 21.837 11.649 1.00 85.94 219 GLY A N 1
ATOM 1701 C CA . GLY A 1 219 ? 3.533 20.765 11.574 1.00 85.94 219 GLY A CA 1
ATOM 1702 C C . GLY A 1 219 ? 2.907 19.381 11.415 1.00 85.94 219 GLY A C 1
ATOM 1703 O O . GLY A 1 219 ? 1.771 19.233 10.968 1.00 85.94 219 GLY A O 1
ATOM 1704 N N . LEU A 1 220 ? 3.699 18.356 11.734 1.00 84.19 220 LEU A N 1
ATOM 1705 C CA . LEU A 1 220 ? 3.318 16.949 11.64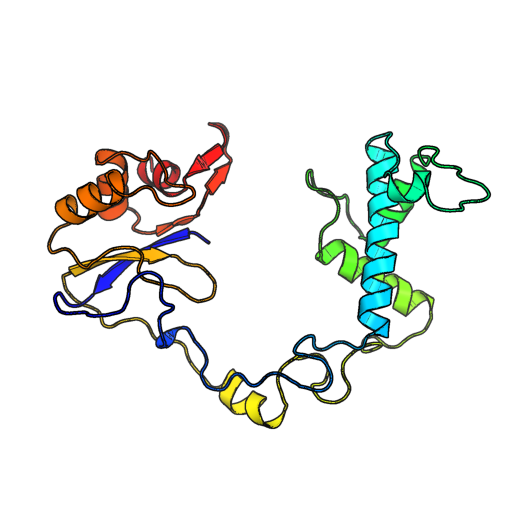3 1.00 84.19 220 LEU A CA 1
ATOM 1706 C C . LEU A 1 220 ? 2.842 16.460 13.016 1.00 84.19 220 LEU A C 1
ATOM 1708 O O . LEU A 1 220 ? 3.604 16.530 13.980 1.00 84.19 220 LEU A O 1
ATOM 1712 N N . ARG A 1 221 ? 1.615 15.948 13.098 1.00 83.81 221 ARG A N 1
ATOM 1713 C CA . ARG A 1 221 ? 0.986 15.485 14.347 1.00 83.81 221 ARG A CA 1
ATOM 1714 C C . ARG A 1 221 ? 0.112 14.254 14.125 1.00 83.81 221 ARG A C 1
ATOM 1716 O O . ARG A 1 221 ? -0.216 13.933 12.977 1.00 83.81 221 ARG A O 1
ATOM 1723 N N . SER A 1 222 ? -0.253 13.547 15.200 1.00 83.69 222 SER A N 1
ATOM 1724 C CA . SER A 1 222 ? -1.177 12.408 15.086 1.00 83.69 222 SER A CA 1
ATOM 1725 C C . SER A 1 222 ? -2.549 12.905 14.624 1.00 83.69 222 SER A C 1
ATOM 1727 O O . SER A 1 222 ? -2.932 14.050 14.880 1.00 83.69 222 SER A O 1
ATOM 1729 N N . GLY A 1 223 ? -3.311 12.077 13.907 1.00 83.75 223 GLY A N 1
ATOM 1730 C CA . GLY A 1 223 ? -4.638 12.528 13.489 1.00 83.75 223 GLY A CA 1
ATOM 1731 C C . GLY A 1 223 ? -5.621 12.635 14.650 1.00 83.75 223 GLY A C 1
ATOM 1732 O O . GLY A 1 223 ? -6.517 13.466 14.577 1.00 83.75 223 GLY A O 1
ATOM 1733 N N . VAL A 1 224 ? -5.445 11.865 15.731 1.00 81.88 224 VAL A N 1
ATOM 1734 C CA . VAL A 1 224 ? -6.262 12.007 16.951 1.00 81.88 224 VAL A CA 1
ATOM 1735 C C . VAL A 1 224 ? -6.062 13.397 17.551 1.00 81.88 224 VAL A C 1
ATOM 1737 O O . VAL A 1 224 ? -7.039 14.079 17.851 1.00 81.88 224 VAL A O 1
ATOM 1740 N N . GLU A 1 225 ? -4.813 13.859 17.644 1.00 82.81 225 GLU A N 1
ATOM 1741 C CA . GLU A 1 225 ? -4.488 15.218 18.082 1.00 82.81 225 GLU A CA 1
ATOM 1742 C C . GLU A 1 225 ? -5.101 16.269 17.149 1.00 82.81 225 GLU A C 1
ATOM 1744 O O . GLU A 1 225 ? -5.758 17.199 17.612 1.00 82.81 225 GLU A O 1
ATOM 1749 N N . ALA A 1 226 ? -4.959 16.087 15.833 1.00 83.94 226 ALA A N 1
ATOM 1750 C CA . ALA A 1 226 ? -5.474 17.037 14.852 1.00 83.94 226 ALA A CA 1
ATOM 1751 C C . ALA A 1 226 ? -7.004 17.174 14.872 1.00 83.94 226 ALA A C 1
ATOM 1753 O O . ALA A 1 226 ? -7.515 18.290 14.804 1.00 83.94 226 ALA A O 1
ATOM 1754 N N . MET A 1 227 ? -7.727 16.057 14.981 1.00 84.56 227 MET A N 1
ATOM 1755 C CA . MET A 1 227 ? -9.194 16.031 14.962 1.00 84.56 227 MET A CA 1
ATOM 1756 C C . MET A 1 227 ? -9.817 16.441 16.304 1.00 84.56 227 MET A C 1
ATOM 1758 O O . MET A 1 227 ? -10.994 16.779 16.355 1.00 84.56 227 MET A O 1
ATOM 1762 N N . SER A 1 228 ? -9.044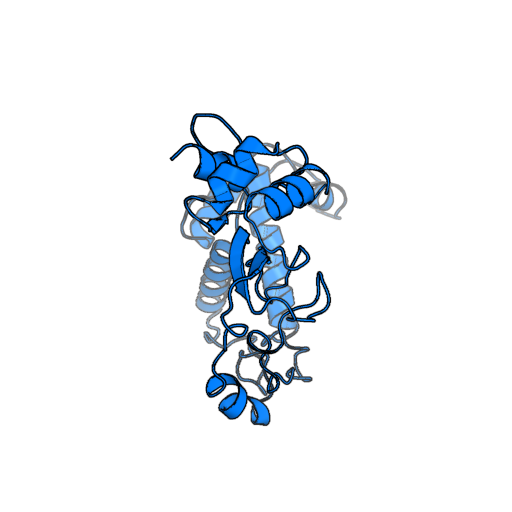 16.437 17.391 1.00 81.44 228 SER A N 1
ATOM 1763 C CA . SER A 1 228 ? -9.518 16.846 18.723 1.00 81.44 228 SER A CA 1
ATOM 1764 C C . SER A 1 228 ? -9.471 18.360 18.963 1.00 81.44 228 SER A C 1
ATOM 1766 O O . SER A 1 228 ? -9.796 18.811 20.063 1.00 81.44 228 SER A O 1
ATOM 1768 N N . GLU A 1 229 ? -9.003 19.140 17.984 1.00 77.44 229 GLU A N 1
ATOM 1769 C CA . GLU A 1 229 ? -8.964 20.610 18.019 1.00 77.44 229 GLU A CA 1
ATOM 1770 C C . GLU A 1 229 ? -10.068 21.282 17.187 1.00 77.44 229 GLU A C 1
ATOM 1772 O O . GLU A 1 229 ? -10.241 22.498 17.289 1.00 77.44 229 GLU A O 1
ATOM 1777 N N . THR A 1 230 ? -10.756 20.516 16.338 1.00 57.94 230 THR A N 1
ATOM 1778 C CA . THR A 1 230 ? -11.916 20.951 15.539 1.00 57.94 230 THR A CA 1
ATOM 1779 C C . THR A 1 230 ? -13.208 20.834 16.321 1.00 57.94 230 THR A C 1
ATOM 1781 O O . THR A 1 230 ? -14.029 21.771 16.200 1.00 57.94 230 THR A O 1
#

Radius of gyration: 23.99 Å; chains: 1; bounding box: 56×45×61 Å

Secondary structure (DSSP, 8-state):
-EEEEEEE-TT----TTS--GGGS-TT--B-GGGTTSSB-HHHHHHHHHHHHHHHHHHHHHHT---HHHHHS--SS-TTPPPPTHHHHHHHHHHTS--BTTB--HHHHHHHHHHHHHHTT--TTTTB-TTTTTSSB-HHHHHHHHH----PPPP-SEEEEEE-STT--B-S--BSSHHHHHHHHHHS--GGGTT--HHHHHHHHHTT-EEESEEEETTEEEEHHHHHTT-

Organism: NCBI:txid2792791